Protein AF-A0A813HEG9-F1 (afdb_monomer)

Foldseek 3Di:
DDPPPPPPPPPPDFDLDFLKFKDFADLVLLVVLVVLQDLDPVRVVVVVWDWDDPQPVCVQKTKTKDKAWLQPVAQPHWDWAADQVPRHIDTHHHDRLLLSLQLVLQCVLQVVLLVVLLVVLVVDPLSPQVSVLSVSVQFLTIKMKMKIATAWCDPVRWDKAFGFQQLQKKKKAWSAAKKKKKWFSPCPVNDQPNPSDDDDDTDIDIDMHHHRMMIIGGRNQTIMTMTDHHHHSNRITIMMMGTGGDHSCARPVPDPDDRRYDDSHCSDPNNSSSSVSSVCLNVVVSNGDRDDPVSSVVSSVVVVD

Structure (mmCIF, N/CA/C/O backbone):
data_AF-A0A813HEG9-F1
#
_entry.id   AF-A0A813HEG9-F1
#
loop_
_atom_site.group_PDB
_atom_site.id
_atom_site.type_symbol
_atom_site.label_atom_id
_atom_site.label_alt_id
_atom_site.label_comp_id
_atom_site.label_asym_id
_atom_site.label_entity_id
_atom_site.label_seq_id
_atom_site.pdbx_PDB_ins_code
_atom_site.Cartn_x
_atom_site.Cartn_y
_atom_site.Cartn_z
_atom_site.occupancy
_atom_site.B_iso_or_equiv
_atom_site.auth_seq_id
_atom_site.auth_comp_id
_atom_site.auth_asym_id
_atom_site.auth_atom_id
_atom_site.pdbx_PDB_model_num
ATOM 1 N N . MET A 1 1 ? -14.647 11.374 43.475 1.00 39.94 1 MET A N 1
ATOM 2 C CA . MET A 1 1 ? -13.379 10.638 43.661 1.00 39.94 1 MET A CA 1
ATOM 3 C C . MET A 1 1 ? -12.882 10.228 42.285 1.00 39.94 1 MET A C 1
ATOM 5 O O . MET A 1 1 ? -13.411 9.280 41.727 1.00 39.94 1 MET A O 1
ATOM 9 N N . GLY A 1 2 ? -11.970 11.001 41.690 1.00 41.06 2 GLY A N 1
ATOM 10 C CA . GLY A 1 2 ? -11.373 10.651 40.402 1.00 41.06 2 GLY A CA 1
ATOM 11 C C . GLY A 1 2 ? -10.314 9.579 40.617 1.00 41.06 2 GLY A C 1
ATOM 12 O O . GLY A 1 2 ? -9.291 9.856 41.238 1.00 41.06 2 GLY A O 1
ATOM 13 N N . GLN A 1 3 ? -10.570 8.356 40.152 1.00 37.75 3 GLN A N 1
ATOM 14 C CA . GLN A 1 3 ? -9.514 7.363 39.987 1.00 37.75 3 GLN A CA 1
ATOM 15 C C . GLN A 1 3 ? -8.558 7.910 38.925 1.00 37.75 3 GLN A C 1
ATOM 17 O O . GLN A 1 3 ? -8.853 7.876 37.733 1.00 37.75 3 GLN A O 1
ATOM 22 N N . LEU A 1 4 ? -7.429 8.460 39.372 1.00 39.22 4 LEU A N 1
ATOM 23 C CA . LEU A 1 4 ? -6.251 8.623 38.534 1.00 39.22 4 LEU A CA 1
ATOM 24 C C . LEU A 1 4 ? -5.884 7.218 38.061 1.00 39.22 4 LEU A C 1
ATOM 26 O O . LEU A 1 4 ? -5.313 6.435 38.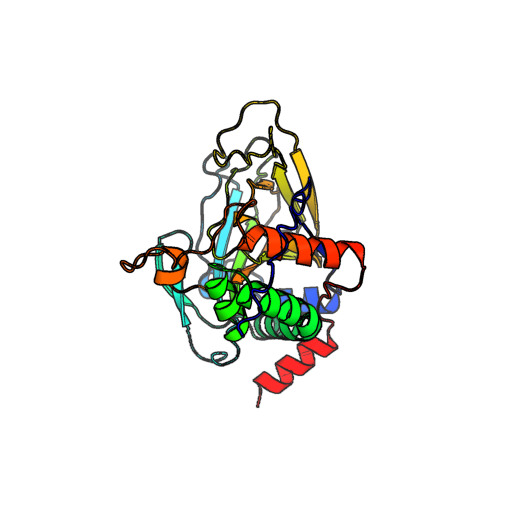818 1.00 39.22 4 LEU A O 1
ATOM 30 N N . LEU A 1 5 ? -6.293 6.877 36.838 1.00 38.22 5 LEU A N 1
ATOM 31 C CA . LEU A 1 5 ? -5.756 5.734 36.121 1.00 38.22 5 LEU A CA 1
ATOM 32 C C . LEU A 1 5 ? -4.252 5.963 36.068 1.00 38.22 5 LEU A C 1
ATOM 34 O O . LEU A 1 5 ? -3.766 6.817 35.329 1.00 38.22 5 LEU A O 1
ATOM 38 N N . THR A 1 6 ? -3.522 5.247 36.917 1.00 44.12 6 THR A N 1
ATOM 39 C CA . THR A 1 6 ? -2.076 5.148 36.834 1.00 44.12 6 THR A CA 1
ATOM 40 C C . THR A 1 6 ? -1.799 4.526 35.475 1.00 44.12 6 THR A C 1
ATOM 42 O O . THR A 1 6 ? -1.848 3.306 35.329 1.00 44.12 6 THR A O 1
ATOM 45 N N . ILE A 1 7 ? -1.591 5.363 34.453 1.00 50.84 7 ILE A N 1
ATOM 46 C CA . ILE A 1 7 ? -1.057 4.938 33.165 1.00 50.84 7 ILE A CA 1
ATOM 47 C C . ILE A 1 7 ? 0.320 4.404 33.519 1.00 50.84 7 ILE A C 1
ATOM 49 O O . ILE A 1 7 ? 1.276 5.161 33.700 1.00 50.84 7 ILE A O 1
ATOM 53 N N . ALA A 1 8 ? 0.388 3.098 33.768 1.00 49.12 8 ALA A N 1
ATOM 54 C CA . ALA A 1 8 ? 1.638 2.421 33.994 1.00 49.12 8 ALA A CA 1
ATOM 55 C C . ALA A 1 8 ? 2.504 2.791 32.794 1.00 49.12 8 ALA A C 1
ATOM 57 O O . ALA A 1 8 ? 2.133 2.492 31.658 1.00 49.12 8 ALA A O 1
ATOM 58 N N . LYS A 1 9 ? 3.620 3.486 33.045 1.00 53.62 9 LYS A N 1
ATOM 59 C CA . LYS A 1 9 ? 4.695 3.661 32.072 1.00 53.62 9 LYS A CA 1
ATOM 60 C C . LYS A 1 9 ? 5.228 2.266 31.760 1.00 53.62 9 LYS A C 1
ATOM 62 O O . LYS A 1 9 ? 6.255 1.855 32.287 1.00 53.62 9 LYS A O 1
ATOM 67 N N . ARG A 1 10 ? 4.491 1.493 30.963 1.00 57.06 10 ARG A N 1
ATOM 68 C CA . ARG A 1 10 ? 5.015 0.310 30.307 1.00 57.06 10 ARG A CA 1
ATOM 69 C C . ARG A 1 10 ? 6.012 0.869 29.316 1.00 57.06 10 ARG A C 1
ATOM 71 O O . ARG A 1 10 ? 5.642 1.327 28.243 1.00 57.06 10 ARG A O 1
ATOM 78 N N . THR A 1 11 ? 7.271 0.911 29.731 1.00 54.56 11 THR A N 1
ATOM 79 C CA . THR A 1 11 ? 8.405 1.019 28.824 1.00 54.56 11 THR A CA 1
ATOM 80 C C . THR A 1 11 ? 8.372 -0.237 27.968 1.00 54.56 11 THR A C 1
ATOM 82 O O . THR A 1 11 ? 8.992 -1.244 28.302 1.00 54.56 11 THR A O 1
ATOM 85 N N . THR A 1 12 ? 7.541 -0.233 26.930 1.00 59.53 12 THR A N 1
ATOM 86 C CA . THR A 1 12 ? 7.581 -1.263 25.907 1.00 59.53 12 THR A CA 1
ATOM 87 C C . THR A 1 12 ? 8.899 -1.062 25.192 1.00 59.53 12 THR A C 1
ATOM 89 O O . THR A 1 12 ? 9.100 -0.041 24.536 1.00 59.53 12 THR A O 1
ATOM 92 N N . THR A 1 13 ? 9.824 -1.992 25.402 1.00 68.38 13 THR A N 1
ATOM 93 C CA . THR A 1 13 ? 10.998 -2.133 24.547 1.00 68.38 13 THR A CA 1
ATOM 94 C C . THR A 1 13 ? 10.495 -2.162 23.111 1.00 68.38 13 THR A C 1
ATOM 96 O O . THR A 1 13 ? 9.629 -2.980 22.789 1.00 68.38 13 THR A O 1
ATOM 99 N N . LEU A 1 14 ? 10.955 -1.219 22.288 1.00 65.62 14 LEU A N 1
ATOM 100 C CA . LEU A 1 14 ? 10.638 -1.246 20.866 1.00 65.62 14 LEU A CA 1
ATOM 101 C C . LEU A 1 14 ? 11.159 -2.560 20.271 1.00 65.62 14 LEU A C 1
ATOM 103 O O . LEU A 1 14 ? 12.180 -3.060 20.754 1.00 65.62 14 LEU A O 1
ATOM 107 N N . PRO A 1 15 ? 10.470 -3.132 19.272 1.00 68.50 15 PRO A N 1
ATOM 108 C CA . PRO A 1 15 ? 11.010 -4.266 18.538 1.00 68.50 15 PRO A CA 1
ATOM 109 C C . PRO A 1 15 ? 12.378 -3.903 17.944 1.00 68.50 15 PRO A C 1
ATOM 111 O O . PRO A 1 15 ? 12.616 -2.760 17.553 1.00 68.50 15 PRO A O 1
ATOM 114 N N . GLU A 1 16 ? 13.281 -4.882 17.922 1.00 71.56 16 GLU A N 1
ATOM 115 C CA . GLU A 1 16 ? 14.650 -4.725 17.408 1.00 71.56 16 GLU A CA 1
ATOM 116 C C . GLU A 1 16 ? 14.700 -4.710 15.870 1.00 71.56 16 GLU A C 1
ATOM 118 O O . GLU A 1 16 ? 15.699 -4.288 15.296 1.00 71.56 16 GLU A O 1
ATOM 123 N N . SER A 1 17 ? 13.616 -5.120 15.203 1.00 76.31 17 SER A N 1
ATOM 124 C CA . SER A 1 17 ? 13.478 -5.154 13.746 1.00 76.31 17 SER A CA 1
ATOM 125 C C . SER A 1 17 ? 12.277 -4.344 13.254 1.00 76.31 17 SER A C 1
ATOM 127 O O . SER A 1 17 ? 11.341 -4.051 14.010 1.00 76.31 17 SER A O 1
ATOM 129 N N . ALA A 1 18 ? 12.293 -3.990 11.966 1.00 79.31 18 ALA A N 1
ATOM 130 C CA . ALA A 1 18 ? 11.139 -3.423 11.285 1.00 79.31 18 ALA A CA 1
ATOM 131 C C . ALA A 1 18 ? 9.924 -4.359 11.446 1.00 79.31 18 ALA A C 1
ATOM 133 O O . ALA A 1 18 ? 10.033 -5.559 11.176 1.00 79.31 18 ALA A O 1
ATOM 134 N N . PRO A 1 19 ? 8.754 -3.853 11.879 1.00 86.38 19 PRO A N 1
ATOM 135 C CA . PRO A 1 19 ? 7.575 -4.689 12.044 1.00 86.38 19 PRO A CA 1
ATOM 136 C C . PRO A 1 19 ? 6.986 -4.980 10.661 1.00 86.38 19 PRO A C 1
ATOM 138 O O . PRO A 1 19 ? 6.192 -4.205 10.124 1.00 86.38 19 PRO A O 1
ATOM 141 N N . ILE A 1 20 ? 7.426 -6.082 10.062 1.00 91.69 20 ILE A N 1
ATOM 142 C CA . ILE A 1 20 ? 6.957 -6.566 8.766 1.00 91.69 20 ILE A CA 1
ATOM 143 C C . ILE A 1 20 ? 6.220 -7.877 9.004 1.00 91.69 20 ILE A C 1
ATOM 145 O O . ILE A 1 20 ? 6.802 -8.860 9.459 1.00 91.69 20 ILE A O 1
ATOM 149 N N . ILE A 1 21 ? 4.925 -7.889 8.698 1.00 94.56 21 ILE A N 1
ATOM 150 C CA . ILE A 1 21 ? 4.106 -9.101 8.747 1.00 94.56 21 ILE A CA 1
ATOM 151 C C . ILE A 1 21 ? 3.890 -9.572 7.319 1.00 94.56 21 ILE A C 1
ATOM 153 O O . ILE A 1 21 ? 3.160 -8.925 6.571 1.00 94.56 21 ILE A O 1
ATOM 157 N N . GLY A 1 22 ? 4.529 -10.679 6.948 1.00 94.94 22 GLY A N 1
ATOM 158 C CA . GLY A 1 22 ? 4.346 -11.309 5.643 1.00 94.94 22 GLY A CA 1
ATOM 159 C C . GLY A 1 22 ? 3.068 -12.147 5.559 1.00 94.94 22 GLY A C 1
ATOM 160 O O . GLY A 1 22 ? 2.568 -12.656 6.563 1.00 94.94 22 GLY A O 1
ATOM 161 N N . GLY A 1 23 ? 2.567 -12.324 4.342 1.00 95.94 23 GLY A N 1
ATOM 162 C CA . GLY A 1 23 ? 1.485 -13.239 4.000 1.00 95.94 23 GLY A CA 1
ATOM 163 C C . GLY A 1 23 ? 1.499 -13.571 2.508 1.00 95.94 23 GLY A C 1
ATOM 164 O O . GLY A 1 23 ? 2.256 -12.987 1.735 1.00 95.94 23 GLY A O 1
ATOM 165 N N . THR A 1 24 ? 0.649 -14.504 2.089 1.00 97.50 24 THR A N 1
ATOM 166 C CA . THR A 1 24 ? 0.532 -14.907 0.682 1.00 97.50 24 THR A CA 1
ATOM 167 C C . THR A 1 24 ? -0.931 -14.883 0.265 1.00 97.50 24 THR A C 1
ATOM 169 O O . THR A 1 24 ? -1.778 -15.505 0.905 1.00 97.50 24 THR A O 1
ATOM 172 N N . LEU A 1 25 ? -1.235 -14.139 -0.797 1.00 98.38 25 LEU A N 1
ATOM 173 C CA . LEU A 1 25 ? -2.530 -14.163 -1.463 1.00 98.38 25 LEU A CA 1
ATOM 174 C C . LEU A 1 25 ? -2.775 -15.562 -2.034 1.00 98.38 25 LEU A C 1
ATOM 176 O O . LEU A 1 25 ? -1.856 -16.194 -2.555 1.00 98.38 25 LEU A O 1
ATOM 180 N N . SER A 1 26 ? -4.026 -16.024 -2.010 1.00 98.19 26 SER A N 1
ATOM 181 C CA . SER A 1 26 ? -4.385 -17.171 -2.849 1.00 98.19 26 SER A CA 1
ATOM 182 C C . SER A 1 26 ? -4.145 -16.828 -4.323 1.00 98.19 26 SER A C 1
ATOM 184 O O . SER A 1 26 ? -4.278 -15.669 -4.733 1.00 98.19 26 SER A O 1
ATOM 186 N N . GLU A 1 27 ? -3.788 -17.829 -5.128 1.00 98.25 27 GLU A N 1
ATOM 187 C CA . GLU A 1 27 ? -3.536 -17.617 -6.555 1.00 98.25 27 GLU A CA 1
ATOM 188 C C . GLU A 1 27 ? -4.760 -17.029 -7.266 1.00 98.25 27 GLU A C 1
ATOM 190 O O . GLU A 1 27 ? -4.612 -16.106 -8.061 1.00 98.25 27 GLU A O 1
ATOM 195 N N . GLU A 1 28 ? -5.961 -17.487 -6.912 1.00 98.56 28 GLU A N 1
ATOM 196 C CA . GLU A 1 28 ? -7.224 -16.980 -7.452 1.00 98.56 28 GLU A CA 1
ATOM 197 C C . GLU A 1 28 ? -7.421 -15.487 -7.151 1.00 98.56 28 GLU A C 1
ATOM 199 O O . GLU A 1 28 ? -7.708 -14.716 -8.065 1.00 98.56 28 GLU A O 1
ATOM 204 N N . VAL A 1 29 ? -7.190 -15.050 -5.902 1.00 98.69 29 VAL A N 1
ATOM 205 C CA . VAL A 1 29 ? -7.281 -13.623 -5.538 1.00 98.69 29 VAL A CA 1
ATOM 206 C C . VAL A 1 29 ? -6.238 -12.817 -6.303 1.00 98.69 29 VAL A C 1
ATOM 208 O O . VAL A 1 29 ? -6.557 -11.770 -6.858 1.00 98.69 29 VAL A O 1
ATOM 211 N N . ARG A 1 30 ? -4.992 -13.299 -6.375 1.00 98.62 30 ARG A N 1
ATOM 212 C CA . ARG A 1 30 ? -3.919 -12.614 -7.109 1.00 98.62 30 ARG A CA 1
ATOM 213 C C . ARG A 1 30 ? -4.277 -12.427 -8.584 1.00 98.62 30 ARG A C 1
ATOM 215 O O . ARG A 1 30 ? -4.098 -11.329 -9.107 1.00 98.62 30 ARG A O 1
ATOM 222 N N . LEU A 1 31 ? -4.765 -13.478 -9.242 1.00 98.62 31 LEU A N 1
ATOM 223 C CA . LEU A 1 31 ? -5.151 -13.435 -10.652 1.00 98.62 31 LEU A CA 1
ATOM 224 C C . LEU A 1 31 ? -6.350 -12.514 -10.873 1.00 98.62 31 LEU A C 1
ATOM 226 O O . LEU A 1 31 ? -6.273 -11.656 -11.744 1.00 98.62 31 LEU A O 1
ATOM 230 N N . LEU A 1 32 ? -7.385 -12.592 -10.030 1.00 98.56 32 LEU A N 1
ATOM 231 C CA . LEU A 1 32 ? -8.533 -11.683 -10.087 1.00 98.56 32 LEU A CA 1
ATOM 232 C C . LEU A 1 32 ? -8.097 -10.209 -9.996 1.00 98.56 32 LEU A C 1
ATOM 234 O O . LEU A 1 32 ? -8.583 -9.361 -10.745 1.00 98.56 32 LEU A O 1
ATOM 238 N N . LEU A 1 33 ? -7.179 -9.893 -9.077 1.00 98.69 33 LEU A N 1
ATOM 239 C CA . LEU A 1 33 ? -6.648 -8.539 -8.920 1.00 98.69 33 LEU A CA 1
ATOM 240 C C . LEU A 1 33 ? -5.826 -8.094 -10.133 1.00 98.69 33 LEU A C 1
ATOM 242 O O . LEU A 1 33 ? -5.942 -6.944 -10.545 1.00 98.69 33 LEU A O 1
ATOM 246 N N . LEU A 1 34 ? -5.007 -8.984 -10.698 1.00 98.50 34 LEU A N 1
ATOM 247 C CA . LEU A 1 34 ? -4.171 -8.687 -11.861 1.00 98.50 34 LEU A CA 1
ATOM 248 C C . LEU A 1 34 ? -5.004 -8.511 -13.142 1.00 98.50 34 LEU A C 1
ATOM 250 O O . LEU A 1 34 ? -4.747 -7.585 -13.905 1.00 98.50 34 LEU A O 1
ATOM 254 N N . GLU A 1 35 ? -6.019 -9.350 -13.355 1.00 98.38 35 GLU A N 1
ATOM 255 C CA . GLU A 1 35 ? -6.944 -9.286 -14.499 1.00 98.38 35 GLU A CA 1
ATOM 256 C C . GLU A 1 35 ? -7.814 -8.023 -14.494 1.00 98.38 35 GLU A C 1
ATOM 258 O O . GLU A 1 35 ? -8.257 -7.564 -15.546 1.00 98.38 35 GLU A O 1
ATOM 263 N N . ALA A 1 36 ? -8.040 -7.425 -13.320 1.00 98.25 36 ALA A N 1
ATOM 264 C CA . ALA A 1 36 ? -8.747 -6.153 -13.192 1.00 98.25 36 ALA A CA 1
ATOM 265 C C . ALA A 1 36 ? -7.937 -4.945 -13.701 1.00 98.25 36 ALA A C 1
ATOM 267 O O . ALA A 1 36 ? -8.469 -3.832 -13.765 1.00 98.25 36 ALA A O 1
ATOM 268 N N . LEU A 1 37 ? -6.652 -5.136 -14.013 1.00 98.31 37 LEU A N 1
ATOM 269 C CA . LEU A 1 37 ? -5.741 -4.096 -14.475 1.00 98.31 37 LEU A CA 1
ATOM 270 C C . LEU A 1 37 ? -5.531 -4.178 -15.995 1.00 98.31 37 LEU A C 1
ATOM 272 O O . LEU A 1 37 ? -5.676 -5.246 -16.590 1.00 98.31 37 LEU A O 1
ATOM 276 N N . PRO A 1 38 ? -5.142 -3.069 -16.649 1.00 98.00 38 PRO A N 1
ATOM 277 C CA . PRO A 1 38 ? -4.759 -3.108 -18.054 1.00 98.00 38 PRO A CA 1
ATOM 278 C C . PRO A 1 38 ? -3.619 -4.101 -18.335 1.00 98.00 38 PRO A C 1
ATOM 280 O O . PRO A 1 38 ? -2.652 -4.206 -17.580 1.00 98.00 38 PRO A O 1
ATOM 283 N N . SER A 1 39 ? -3.703 -4.816 -19.457 1.00 97.12 39 SER A N 1
ATOM 284 C CA . SER A 1 39 ? -2.692 -5.806 -19.853 1.00 97.12 39 SER A CA 1
ATOM 285 C C . SER A 1 39 ? -1.481 -5.197 -20.567 1.00 97.12 39 SER A C 1
ATOM 287 O O . SER A 1 39 ? -0.418 -5.819 -20.598 1.00 97.12 39 SER A O 1
ATOM 289 N N . ASP A 1 40 ? -1.627 -3.998 -21.135 1.00 97.88 40 ASP A N 1
ATOM 290 C CA . ASP A 1 40 ? -0.616 -3.321 -21.949 1.00 97.88 40 ASP A CA 1
ATOM 291 C C . ASP A 1 40 ? -0.344 -1.875 -21.501 1.00 97.88 40 ASP A C 1
ATOM 293 O O . ASP A 1 40 ? -1.073 -1.286 -20.696 1.00 97.88 40 ASP A O 1
ATOM 297 N N . GLU A 1 41 ? 0.760 -1.316 -22.001 1.00 97.44 41 GLU A N 1
ATOM 298 C CA . GLU A 1 41 ? 1.269 -0.008 -21.580 1.00 97.44 41 GLU A CA 1
ATOM 299 C C . GLU A 1 41 ? 0.293 1.123 -21.931 1.00 97.44 41 GLU A C 1
ATOM 301 O O . GLU A 1 41 ? 0.061 2.035 -21.133 1.00 97.44 41 GLU A O 1
ATOM 306 N N . ALA A 1 42 ? -0.331 1.045 -23.109 1.00 97.94 42 ALA A N 1
ATOM 307 C CA . ALA A 1 42 ? -1.307 2.030 -23.556 1.00 97.94 42 ALA A CA 1
ATOM 308 C C . ALA A 1 42 ? -2.539 2.045 -22.641 1.00 97.94 42 ALA A C 1
ATOM 310 O O . ALA A 1 42 ? -3.019 3.114 -22.264 1.00 97.94 42 ALA A O 1
ATOM 311 N N . GLY A 1 43 ? -3.012 0.872 -22.229 1.00 98.00 43 GLY A N 1
ATOM 312 C CA . GLY A 1 43 ? -4.110 0.702 -21.295 1.00 98.00 43 GLY A CA 1
ATOM 313 C C . GLY A 1 43 ? -3.797 1.283 -19.918 1.00 98.00 43 GLY A C 1
ATOM 314 O O . GLY A 1 43 ? -4.650 1.962 -19.3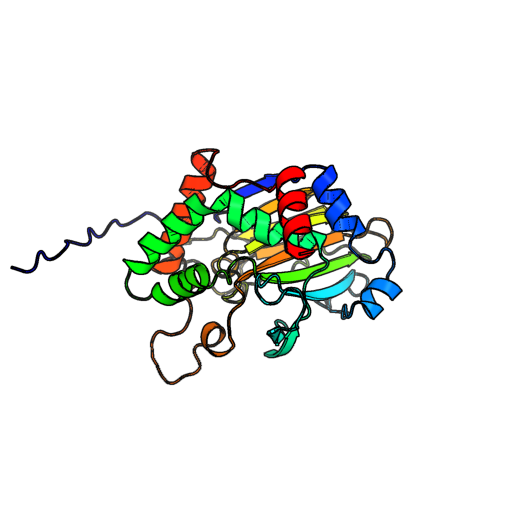53 1.00 98.00 43 GLY A O 1
ATOM 315 N N . PHE A 1 44 ? -2.573 1.117 -19.401 1.00 98.06 44 PHE A N 1
ATOM 316 C CA . PHE A 1 44 ? -2.159 1.778 -18.156 1.00 98.06 44 PHE A CA 1
ATOM 317 C C . PHE A 1 44 ? -2.170 3.305 -18.282 1.00 98.06 44 PHE A C 1
ATOM 319 O O . PHE A 1 44 ? -2.692 3.987 -17.401 1.00 98.06 44 PHE A O 1
ATOM 326 N N . ARG A 1 45 ? -1.674 3.864 -19.392 1.00 97.75 45 ARG A N 1
ATOM 327 C CA . ARG A 1 45 ? -1.728 5.318 -19.641 1.00 97.75 45 ARG A CA 1
ATOM 328 C C . ARG A 1 45 ? -3.159 5.836 -19.752 1.00 97.75 45 ARG A C 1
ATOM 330 O O . ARG A 1 45 ? -3.484 6.867 -19.172 1.00 97.75 45 ARG A O 1
ATOM 337 N N . LEU A 1 46 ? -4.032 5.116 -20.458 1.00 97.25 46 LEU A N 1
ATOM 338 C CA . LEU A 1 46 ? -5.464 5.436 -20.543 1.00 97.25 46 LEU A CA 1
ATOM 339 C C . LEU A 1 46 ? -6.150 5.328 -19.179 1.00 97.25 46 LEU A C 1
ATOM 341 O O . LEU A 1 46 ? -7.062 6.091 -18.869 1.00 97.25 46 LEU A O 1
ATOM 345 N N . ALA A 1 47 ? -5.663 4.423 -18.335 1.00 95.19 47 ALA A N 1
ATOM 346 C CA . ALA A 1 47 ? -6.026 4.333 -16.938 1.00 95.19 47 ALA A CA 1
ATOM 347 C C . ALA A 1 47 ? -5.324 5.409 -16.077 1.00 95.19 47 ALA A C 1
ATOM 349 O O . ALA A 1 47 ? -5.340 5.302 -14.861 1.00 95.19 47 ALA A O 1
ATOM 350 N N . GLY A 1 48 ? -4.725 6.456 -16.637 1.00 96.19 48 GLY A N 1
ATOM 351 C CA . GLY A 1 48 ? -4.153 7.551 -15.851 1.00 96.19 48 GLY A CA 1
ATOM 352 C C . GLY A 1 48 ? -2.885 7.187 -15.077 1.00 96.19 48 GLY A C 1
ATOM 353 O O . GLY A 1 48 ? -2.546 7.895 -14.133 1.00 96.19 48 GLY A O 1
ATOM 354 N N . CYS A 1 49 ? -2.186 6.107 -15.442 1.00 97.94 49 CYS A N 1
ATOM 355 C CA . CYS A 1 49 ? -0.826 5.903 -14.959 1.00 97.94 49 CYS A CA 1
ATOM 356 C C . CYS A 1 49 ? 0.113 6.951 -15.566 1.00 97.94 49 CYS A C 1
ATOM 358 O O . CYS A 1 49 ? 0.140 7.154 -16.783 1.00 97.94 49 CYS A O 1
ATOM 360 N N . GLU A 1 50 ? 0.926 7.562 -14.714 1.00 97.81 50 GLU A N 1
ATOM 361 C CA . GLU A 1 50 ? 1.948 8.534 -15.080 1.00 97.81 50 GLU A CA 1
ATOM 362 C C . GLU A 1 50 ? 3.329 7.875 -15.080 1.00 97.81 50 GLU A C 1
ATOM 364 O O . GLU A 1 50 ? 3.640 7.078 -14.195 1.00 97.81 50 GLU A O 1
ATOM 369 N N . GLU A 1 51 ? 4.181 8.222 -16.043 1.00 97.81 51 GLU A N 1
ATOM 370 C CA . GLU A 1 51 ? 5.595 7.840 -15.990 1.00 97.81 51 GLU A CA 1
ATOM 371 C C . GLU A 1 51 ? 6.321 8.599 -14.885 1.00 97.81 51 GLU A C 1
ATOM 373 O O . GLU A 1 51 ? 6.153 9.808 -14.715 1.00 97.81 51 GLU A O 1
ATOM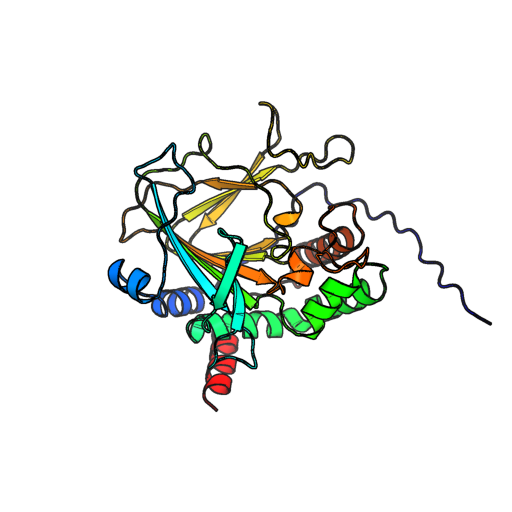 378 N N . CYS A 1 52 ? 7.170 7.880 -14.163 1.00 97.31 52 CYS A N 1
ATOM 379 C CA . CYS A 1 52 ? 7.938 8.397 -13.047 1.00 97.31 52 CYS A CA 1
ATOM 380 C C . CYS A 1 52 ? 9.409 7.981 -13.188 1.00 97.31 52 CYS A C 1
ATOM 382 O O . CYS A 1 52 ? 9.728 6.946 -13.770 1.00 97.31 52 CYS A O 1
ATOM 384 N N . VAL A 1 53 ? 10.318 8.791 -12.640 1.00 95.94 53 VAL A N 1
ATOM 385 C CA . VAL A 1 53 ? 11.763 8.518 -12.651 1.00 95.94 53 VAL A CA 1
ATOM 386 C C . VAL A 1 53 ? 12.278 8.547 -11.218 1.00 95.94 53 VAL A C 1
ATOM 388 O O . VAL A 1 53 ? 12.568 9.615 -10.683 1.00 95.94 53 VAL A O 1
ATOM 391 N N . ASP A 1 54 ? 12.399 7.365 -10.613 1.00 94.00 54 ASP A N 1
ATOM 392 C CA . ASP A 1 54 ? 12.901 7.212 -9.237 1.00 94.00 54 ASP A CA 1
ATOM 393 C C . ASP A 1 54 ? 14.415 6.976 -9.199 1.00 94.00 54 ASP A C 1
ATOM 395 O O . ASP A 1 54 ? 15.090 7.360 -8.244 1.00 94.00 54 ASP A O 1
ATOM 399 N N . HIS A 1 55 ? 14.967 6.413 -10.277 1.00 95.94 55 HIS A N 1
ATOM 400 C CA . HIS A 1 55 ? 16.376 6.043 -10.391 1.00 95.94 55 HIS A CA 1
ATOM 401 C C . HIS A 1 55 ? 17.010 6.726 -11.610 1.00 95.94 55 HIS A C 1
ATOM 403 O O . HIS A 1 55 ? 17.251 6.078 -12.626 1.00 95.94 55 HIS A O 1
ATOM 409 N N . PRO A 1 56 ? 17.319 8.037 -11.548 1.00 95.00 56 PRO A N 1
ATOM 410 C CA . PRO A 1 56 ? 17.884 8.766 -12.689 1.00 95.00 56 PRO A CA 1
ATOM 411 C C . PRO A 1 56 ? 19.253 8.230 -13.146 1.00 95.00 56 PRO A C 1
ATOM 413 O O . PRO A 1 56 ? 19.658 8.473 -14.279 1.00 95.00 56 PRO A O 1
ATOM 416 N N . ALA A 1 57 ? 19.963 7.498 -12.279 1.00 94.81 57 ALA A N 1
ATOM 417 C CA . ALA A 1 57 ? 21.215 6.819 -12.610 1.00 94.81 57 ALA A CA 1
ATOM 418 C C . ALA A 1 57 ? 21.018 5.519 -13.417 1.00 94.81 57 ALA A C 1
ATOM 420 O O . ALA A 1 57 ? 21.975 5.046 -14.025 1.00 94.81 57 ALA A O 1
ATOM 421 N N . CYS A 1 58 ? 19.797 4.973 -13.464 1.00 96.69 58 CYS A N 1
ATOM 422 C CA . CYS A 1 58 ? 19.431 3.797 -14.252 1.00 96.69 58 CYS A CA 1
ATOM 423 C C . CYS A 1 58 ? 18.366 4.178 -15.303 1.00 96.69 58 CYS A C 1
ATOM 425 O O . CYS A 1 58 ? 17.184 3.885 -15.136 1.00 96.69 58 CYS A O 1
ATOM 427 N N . PRO A 1 59 ? 18.747 4.871 -16.394 1.00 96.38 59 PRO A N 1
ATOM 428 C CA . PRO A 1 59 ? 17.793 5.416 -17.366 1.00 96.38 59 PRO A CA 1
ATOM 429 C C . PRO A 1 59 ? 17.025 4.352 -18.165 1.00 96.38 59 PRO A C 1
ATOM 431 O O . PRO A 1 59 ? 16.024 4.682 -18.799 1.00 96.38 59 PRO A O 1
ATOM 434 N N . GLY A 1 60 ? 17.493 3.100 -18.182 1.00 97.81 60 GLY A N 1
ATOM 435 C CA . GLY A 1 60 ? 16.765 1.991 -18.794 1.00 97.81 60 GLY A CA 1
ATOM 436 C C . GLY A 1 60 ? 15.689 1.390 -17.891 1.00 97.81 60 GLY A C 1
ATOM 437 O O . GLY A 1 60 ? 14.826 0.673 -18.399 1.00 97.81 60 GLY A O 1
ATOM 438 N N . HIS A 1 61 ? 15.691 1.697 -16.589 1.00 98.44 61 HIS A N 1
ATOM 439 C CA . HIS A 1 61 ? 14.596 1.346 -15.694 1.00 98.44 61 HIS A CA 1
ATOM 440 C C . HIS A 1 61 ? 13.392 2.247 -15.970 1.00 98.44 61 HIS A C 1
ATOM 442 O O . HIS A 1 61 ? 13.490 3.476 -15.986 1.00 98.44 61 HIS A O 1
ATOM 448 N N . LYS A 1 62 ? 12.236 1.628 -16.175 1.00 98.31 62 LYS A N 1
ATOM 449 C CA . LYS A 1 62 ? 10.974 2.293 -16.478 1.00 98.31 62 LYS A CA 1
ATOM 450 C C . LYS A 1 62 ? 9.981 2.036 -15.366 1.00 98.31 62 LYS A C 1
ATOM 452 O O . LYS A 1 62 ? 9.893 0.934 -14.827 1.00 98.31 62 LYS A O 1
ATOM 457 N N . TYR A 1 63 ? 9.218 3.072 -15.056 1.00 98.19 63 TYR A N 1
ATOM 458 C CA . TYR A 1 63 ? 8.293 3.060 -13.945 1.00 98.19 63 TYR A CA 1
ATOM 459 C C . TYR A 1 63 ? 7.052 3.893 -14.266 1.00 98.19 63 TYR A C 1
ATOM 461 O O . TYR A 1 63 ? 7.146 5.028 -14.741 1.00 98.19 63 TYR A O 1
ATOM 469 N N . MET A 1 64 ? 5.884 3.313 -14.000 1.00 98.56 64 MET A N 1
ATOM 470 C CA . MET A 1 64 ? 4.597 3.992 -14.046 1.00 98.56 64 MET A CA 1
ATOM 471 C C . MET A 1 64 ? 3.855 3.846 -12.725 1.00 98.56 64 MET A C 1
ATOM 473 O O . MET A 1 64 ? 3.870 2.777 -12.112 1.00 98.56 64 MET A O 1
ATOM 477 N N . GLU A 1 65 ? 3.139 4.895 -12.333 1.00 98.44 65 GLU A N 1
ATOM 478 C CA . GLU A 1 65 ? 2.321 4.905 -11.123 1.00 98.44 65 GLU A CA 1
ATOM 479 C C . GLU A 1 65 ? 0.925 5.457 -11.405 1.00 98.44 65 GLU A C 1
ATOM 481 O O . GLU A 1 65 ? 0.773 6.447 -12.118 1.00 98.44 65 GLU A O 1
ATOM 486 N N . SER A 1 66 ? -0.104 4.845 -10.824 1.00 98.25 66 SER A N 1
ATOM 487 C CA . SER A 1 66 ? -1.446 5.434 -10.746 1.00 98.25 66 SER A CA 1
ATOM 488 C C . SER A 1 66 ? -1.967 5.430 -9.321 1.00 98.25 66 SER A C 1
ATOM 490 O O . SER A 1 66 ? -1.505 4.680 -8.460 1.00 98.25 66 SER A O 1
ATOM 492 N N . TYR A 1 67 ? -2.961 6.280 -9.088 1.00 98.31 67 TYR A N 1
ATOM 493 C CA . TYR A 1 67 ? -3.500 6.563 -7.771 1.00 98.31 67 TYR A CA 1
ATOM 494 C C . TYR A 1 67 ? -5.006 6.327 -7.757 1.00 98.31 67 TYR A C 1
ATOM 496 O O . TYR A 1 67 ? -5.742 6.857 -8.590 1.00 98.31 67 TYR A O 1
ATOM 504 N N . PHE A 1 68 ? -5.462 5.551 -6.783 1.00 98.50 68 PHE A N 1
ATOM 505 C CA . PHE A 1 68 ? -6.869 5.221 -6.590 1.00 98.50 68 PHE A CA 1
ATOM 506 C C . PHE A 1 68 ? -7.272 5.411 -5.129 1.00 98.50 68 PHE A C 1
ATOM 508 O O . PHE A 1 68 ? -6.424 5.681 -4.268 1.00 98.50 68 PHE A O 1
ATOM 515 N N . HIS A 1 69 ? -8.561 5.236 -4.844 1.00 98.62 69 HIS A N 1
ATOM 516 C CA . HIS A 1 69 ? -9.043 5.068 -3.478 1.00 98.62 69 HIS A CA 1
ATOM 517 C C . HIS A 1 69 ? -9.964 3.853 -3.305 1.00 98.62 69 HIS A C 1
ATOM 519 O O . HIS A 1 69 ? -10.576 3.369 -4.257 1.00 98.62 69 HIS A O 1
ATOM 525 N N . ALA A 1 70 ? -10.069 3.386 -2.058 1.00 98.50 70 ALA A N 1
ATOM 526 C CA . ALA A 1 70 ? -11.019 2.358 -1.620 1.00 98.50 70 ALA A CA 1
ATOM 527 C C . ALA A 1 70 ? -11.892 2.841 -0.450 1.00 98.50 70 ALA A C 1
ATOM 529 O O . ALA A 1 70 ? -12.020 2.168 0.575 1.00 98.50 70 ALA A O 1
ATOM 530 N N . VAL A 1 71 ? -12.455 4.045 -0.595 1.00 98.31 71 VAL A N 1
ATOM 531 C CA . VAL A 1 71 ? -13.387 4.641 0.378 1.00 98.31 71 VAL A CA 1
ATOM 532 C C . VAL A 1 71 ? -14.774 4.051 0.154 1.00 98.31 71 VAL A C 1
ATOM 534 O O . VAL A 1 71 ? -15.411 4.360 -0.850 1.00 98.31 71 VAL A O 1
ATOM 537 N N . THR A 1 72 ? -15.238 3.223 1.091 1.00 94.81 72 THR A N 1
ATOM 538 C CA . THR A 1 72 ? -16.435 2.368 0.971 1.00 94.81 72 THR A CA 1
ATOM 539 C C . THR A 1 72 ? -17.680 3.125 0.504 1.00 94.81 72 THR A C 1
ATOM 541 O O . THR A 1 72 ? -18.345 2.703 -0.436 1.00 94.81 72 THR A O 1
ATOM 544 N N . ASN A 1 73 ? -17.945 4.303 1.073 1.00 95.50 73 ASN A N 1
ATOM 545 C CA . ASN A 1 73 ? -19.127 5.113 0.744 1.00 95.50 73 ASN A CA 1
ATOM 546 C C . ASN A 1 73 ? -18.978 5.961 -0.536 1.00 95.50 73 ASN A C 1
ATOM 548 O O . ASN A 1 73 ? -19.824 6.808 -0.816 1.00 95.50 73 ASN A O 1
ATOM 552 N N . SER A 1 74 ? -17.901 5.767 -1.297 1.00 96.38 74 SER A N 1
ATOM 553 C CA . SER A 1 74 ? -17.559 6.555 -2.486 1.00 96.38 74 SER A CA 1
ATOM 554 C C . SER A 1 74 ? -17.147 5.665 -3.661 1.00 96.38 74 SER A C 1
ATOM 556 O O . SER A 1 74 ? -16.393 6.089 -4.523 1.00 96.38 74 SER A O 1
ATOM 558 N N . PHE A 1 75 ? -17.636 4.424 -3.735 1.00 96.38 75 PHE A N 1
ATOM 559 C CA . PHE A 1 75 ? -17.261 3.479 -4.798 1.00 96.38 75 PHE A CA 1
ATOM 560 C C . PHE A 1 75 ? -17.533 3.982 -6.235 1.00 96.38 75 PHE A C 1
ATOM 562 O O . PHE A 1 75 ? -16.886 3.538 -7.180 1.00 96.38 75 PHE A O 1
ATOM 569 N N . HIS A 1 76 ? -18.453 4.935 -6.413 1.00 96.50 76 HIS A N 1
ATOM 570 C CA . HIS A 1 76 ? -18.826 5.490 -7.723 1.00 96.50 76 HIS A CA 1
ATOM 571 C C . HIS A 1 76 ? -18.385 6.938 -7.948 1.00 96.50 76 HIS A C 1
ATOM 573 O O . HIS A 1 76 ? -18.758 7.543 -8.952 1.00 96.50 76 HIS A O 1
ATOM 579 N N . THR A 1 77 ? -17.646 7.520 -7.009 1.00 97.75 77 THR A N 1
ATOM 580 C CA . THR A 1 77 ? -17.314 8.943 -7.033 1.00 97.75 77 THR A CA 1
ATOM 581 C C . THR A 1 77 ? -15.865 9.142 -6.666 1.00 97.75 77 THR A C 1
ATOM 583 O O . THR A 1 77 ? -15.385 8.523 -5.721 1.00 97.75 77 THR A O 1
ATOM 586 N N . ASP A 1 78 ? -15.213 10.065 -7.355 1.00 97.94 78 ASP A N 1
ATOM 587 C CA . ASP A 1 78 ? -13.871 10.476 -6.986 1.00 97.94 78 ASP A CA 1
ATOM 588 C C . ASP A 1 78 ? -13.824 11.073 -5.569 1.00 97.94 78 ASP A C 1
ATOM 590 O O . ASP A 1 78 ? -14.812 11.605 -5.051 1.00 97.94 78 ASP A O 1
ATOM 594 N N . VAL A 1 79 ? -12.645 10.999 -4.956 1.00 97.69 79 VAL A N 1
ATOM 595 C CA . VAL A 1 79 ? -12.338 11.570 -3.644 1.00 97.69 79 VAL A CA 1
ATOM 596 C C . VAL A 1 79 ? -11.147 12.514 -3.756 1.00 97.69 79 VAL A C 1
ATOM 598 O O . VAL A 1 79 ? -10.093 12.151 -4.288 1.00 97.69 79 VAL A O 1
ATOM 601 N N . ASP A 1 80 ? -11.305 13.717 -3.206 1.00 96.88 80 ASP A N 1
ATOM 602 C CA . ASP A 1 80 ? -10.234 14.706 -3.120 1.00 96.88 80 ASP A CA 1
ATOM 603 C C . ASP A 1 80 ? -9.087 14.211 -2.228 1.00 96.88 80 ASP A C 1
ATOM 605 O O . ASP A 1 80 ? -9.283 13.640 -1.152 1.00 96.88 80 ASP A O 1
ATOM 609 N N . SER A 1 81 ? -7.859 14.433 -2.684 1.00 95.88 81 SER A N 1
ATOM 610 C CA . SER A 1 81 ? -6.634 14.025 -2.004 1.00 95.88 81 SER A CA 1
ATOM 611 C C . SER A 1 81 ? -5.452 14.887 -2.464 1.00 95.88 81 SER A C 1
ATOM 613 O O . SER A 1 81 ? -5.614 15.873 -3.181 1.00 95.88 81 SER A O 1
ATOM 615 N N . ILE A 1 82 ? -4.244 14.497 -2.064 1.00 94.81 82 ILE A N 1
ATOM 616 C CA . ILE A 1 82 ? -2.985 15.111 -2.471 1.00 94.81 82 ILE A CA 1
ATOM 617 C C . ILE A 1 82 ? -2.193 14.122 -3.327 1.00 94.81 82 ILE A C 1
ATOM 619 O O . ILE A 1 82 ? -2.118 12.921 -3.039 1.00 94.81 82 ILE A O 1
ATOM 623 N N . HIS A 1 83 ? -1.591 14.634 -4.398 1.00 95.25 83 HIS A N 1
ATOM 624 C CA . HIS A 1 83 ? -0.685 13.879 -5.247 1.00 95.25 83 HIS A CA 1
ATOM 625 C C . HIS A 1 83 ? 0.600 13.563 -4.465 1.00 95.25 83 HIS A C 1
ATOM 627 O O . HIS A 1 83 ? 1.345 14.491 -4.139 1.00 95.25 83 HIS A O 1
ATOM 633 N N . PRO A 1 84 ? 0.947 12.286 -4.223 1.00 91.12 84 PRO A N 1
ATOM 634 C CA . PRO A 1 84 ? 2.004 11.936 -3.268 1.00 91.12 84 PRO A CA 1
ATOM 635 C C . PRO A 1 84 ? 3.396 12.426 -3.694 1.00 91.12 84 PRO A C 1
ATOM 637 O O . PRO A 1 84 ? 4.209 12.776 -2.850 1.00 91.12 84 PRO A O 1
ATOM 640 N N . ARG A 1 85 ? 3.659 12.508 -5.005 1.00 90.62 85 ARG A N 1
ATOM 641 C CA . ARG A 1 85 ? 4.939 13.007 -5.548 1.00 90.62 85 ARG A CA 1
ATOM 642 C C . ARG A 1 85 ? 5.039 14.521 -5.709 1.00 90.62 85 ARG A C 1
ATOM 644 O O . ARG A 1 85 ? 6.132 15.070 -5.648 1.00 90.62 85 ARG A O 1
ATOM 651 N N . LYS A 1 86 ? 3.920 15.189 -5.995 1.00 92.75 86 LYS A N 1
ATOM 652 C CA . LYS A 1 86 ? 3.906 16.592 -6.439 1.00 92.75 86 LYS A CA 1
ATOM 653 C C . LYS A 1 86 ? 3.316 17.540 -5.396 1.00 92.75 86 LYS A C 1
ATOM 655 O O . LYS A 1 86 ? 3.432 18.748 -5.555 1.00 92.75 86 LYS A O 1
ATOM 660 N N . GLY A 1 87 ? 2.662 17.009 -4.360 1.00 91.38 87 GLY A N 1
ATOM 661 C CA . GLY A 1 87 ? 2.071 17.785 -3.269 1.00 91.38 87 GLY A CA 1
ATOM 662 C C . GLY A 1 87 ? 0.878 18.660 -3.665 1.00 91.38 87 GLY A C 1
ATOM 663 O O . GLY A 1 87 ? 0.386 19.406 -2.831 1.00 91.38 87 GLY A O 1
ATOM 664 N N . HIS A 1 88 ? 0.403 18.597 -4.912 1.00 94.12 88 HIS A N 1
ATOM 665 C CA . HIS A 1 88 ? -0.760 19.363 -5.363 1.00 94.12 88 HIS A CA 1
ATOM 666 C C . HIS A 1 88 ? -2.065 18.573 -5.174 1.00 94.12 88 HIS A C 1
ATOM 668 O O . HIS A 1 88 ? -2.018 17.341 -5.081 1.00 94.12 88 HIS A O 1
ATOM 674 N N . PRO A 1 89 ? -3.234 19.240 -5.189 1.00 95.81 89 PRO A N 1
ATOM 675 C CA . PRO A 1 89 ? -4.529 18.564 -5.159 1.00 95.81 89 PRO A CA 1
ATOM 676 C C . PRO A 1 89 ? -4.672 17.509 -6.265 1.00 95.81 89 PRO A C 1
ATOM 678 O O . PRO A 1 89 ? -4.210 17.709 -7.392 1.00 95.81 89 PRO A O 1
ATOM 681 N N . LEU A 1 90 ? -5.304 16.384 -5.941 1.00 96.44 90 LEU A N 1
ATOM 682 C CA . LEU A 1 90 ? -5.552 15.253 -6.833 1.00 96.44 90 LEU A CA 1
ATOM 683 C C . LEU A 1 90 ? -6.960 14.704 -6.586 1.00 96.44 90 LEU A C 1
ATOM 685 O O . LEU A 1 90 ? -7.279 14.328 -5.462 1.00 96.44 90 LEU A O 1
ATOM 689 N N . SER A 1 91 ? -7.760 14.586 -7.647 1.00 97.25 91 SER A N 1
ATOM 690 C CA . SER A 1 91 ? -9.014 13.822 -7.629 1.00 97.25 91 SER A CA 1
ATOM 691 C C . SER A 1 91 ? -8.680 12.349 -7.834 1.00 97.25 91 SER A C 1
ATOM 693 O O . SER A 1 91 ? -8.231 11.958 -8.914 1.00 97.25 91 SER A O 1
ATOM 695 N N . ARG A 1 92 ? -8.815 11.530 -6.790 1.00 97.56 92 ARG A N 1
ATOM 696 C CA . ARG A 1 92 ? -8.583 10.087 -6.891 1.00 97.56 92 ARG A CA 1
ATOM 697 C C . ARG A 1 92 ? -9.870 9.424 -7.318 1.00 97.56 92 ARG A C 1
ATOM 699 O O . ARG A 1 92 ? -10.875 9.556 -6.637 1.00 97.56 92 ARG A O 1
ATOM 706 N N . ARG A 1 93 ? -9.805 8.644 -8.385 1.00 97.94 93 ARG A N 1
ATOM 707 C CA . ARG A 1 93 ? -10.908 7.782 -8.812 1.00 97.94 93 ARG A CA 1
ATOM 708 C C . ARG A 1 93 ? -10.973 6.495 -7.980 1.00 97.94 93 ARG A C 1
ATOM 710 O O . ARG A 1 93 ? -9.932 6.059 -7.459 1.00 97.94 93 ARG A O 1
ATOM 717 N N . PRO A 1 94 ? -12.138 5.840 -7.891 1.00 98.50 94 PRO A N 1
ATOM 718 C CA . PRO A 1 94 ? -12.250 4.555 -7.217 1.00 98.50 94 PRO A CA 1
ATOM 719 C C . PRO A 1 94 ? -11.343 3.513 -7.877 1.00 98.50 94 PRO A C 1
ATOM 721 O O . PRO A 1 94 ? -11.136 3.514 -9.095 1.00 98.50 94 PRO A O 1
ATOM 724 N N . ALA A 1 95 ? -10.773 2.625 -7.064 1.00 98.50 95 ALA A N 1
ATOM 725 C CA . ALA A 1 95 ? -10.008 1.486 -7.559 1.00 98.50 95 ALA A CA 1
ATOM 726 C C . ALA A 1 95 ? -10.876 0.565 -8.436 1.00 98.50 95 ALA A C 1
ATOM 728 O O . ALA A 1 95 ? -12.096 0.520 -8.249 1.00 98.50 95 ALA A O 1
ATOM 729 N N . PRO A 1 96 ? -10.272 -0.213 -9.360 1.00 98.25 96 PRO A N 1
ATOM 730 C CA . PRO A 1 96 ? -10.989 -1.270 -10.066 1.00 98.25 96 PRO A CA 1
ATOM 731 C C . PRO A 1 96 ? -11.745 -2.155 -9.075 1.00 98.25 96 PRO A C 1
ATOM 733 O O . PRO A 1 96 ? -11.214 -2.468 -8.007 1.00 98.25 96 PRO A O 1
ATOM 736 N N . ALA A 1 97 ? -12.973 -2.552 -9.417 1.00 98.38 97 ALA A N 1
ATOM 737 C CA . ALA A 1 97 ? -13.899 -3.161 -8.460 1.00 98.38 97 ALA A CA 1
ATOM 738 C C . ALA A 1 97 ? -13.295 -4.328 -7.653 1.00 98.38 97 ALA A C 1
ATOM 740 O O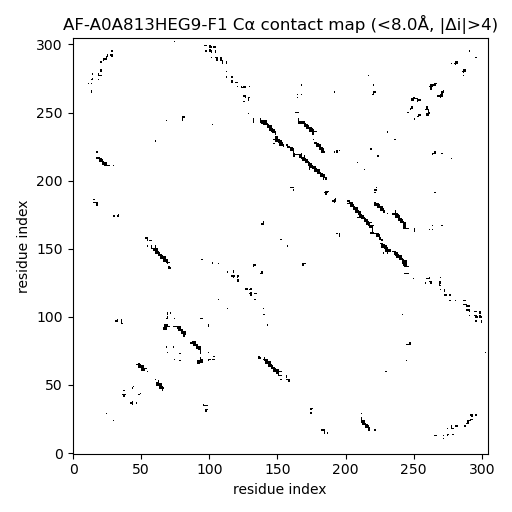 . ALA A 1 97 ? -13.458 -4.323 -6.433 1.00 98.38 97 ALA A O 1
ATOM 741 N N . PRO A 1 98 ? -12.533 -5.271 -8.250 1.00 98.69 98 PRO A N 1
ATOM 742 C CA . PRO A 1 98 ? -11.895 -6.333 -7.473 1.00 98.69 98 PRO A CA 1
ATOM 743 C C . PRO A 1 98 ? -10.860 -5.833 -6.461 1.00 98.69 98 PRO A C 1
ATOM 745 O O . PRO A 1 98 ? -10.814 -6.329 -5.339 1.00 98.69 98 PRO A O 1
ATOM 748 N N . LEU A 1 99 ? -10.066 -4.818 -6.819 1.00 98.69 99 LEU A N 1
ATOM 749 C CA . LEU A 1 99 ? -9.090 -4.219 -5.909 1.00 98.69 99 LEU A CA 1
ATOM 750 C C . LEU A 1 99 ? -9.773 -3.433 -4.787 1.00 98.69 99 LEU A C 1
ATOM 752 O O . LEU A 1 99 ? -9.379 -3.547 -3.629 1.00 98.69 99 LEU A O 1
ATOM 756 N N . PHE A 1 100 ? -10.826 -2.682 -5.111 1.00 98.75 100 PHE A N 1
ATOM 757 C CA . PHE A 1 100 ? -11.644 -2.002 -4.110 1.00 98.75 100 PHE A CA 1
ATOM 758 C C . PHE A 1 100 ? -12.245 -3.007 -3.116 1.00 98.75 100 PHE A C 1
ATOM 760 O O . PHE A 1 100 ? -12.118 -2.838 -1.902 1.00 98.75 100 PHE A O 1
ATOM 767 N N . ALA A 1 101 ? -12.860 -4.074 -3.633 1.00 98.62 101 ALA A N 1
ATOM 768 C CA . ALA A 1 101 ? -13.481 -5.118 -2.831 1.00 98.62 101 ALA A CA 1
ATOM 769 C C . ALA A 1 101 ? -12.465 -5.865 -1.962 1.00 98.62 101 ALA A C 1
ATOM 771 O O . ALA A 1 101 ? -12.758 -6.160 -0.807 1.00 98.62 101 ALA A O 1
ATOM 772 N N . PHE A 1 102 ? -11.255 -6.110 -2.471 1.00 98.81 102 PHE A N 1
ATOM 773 C CA . PHE A 1 102 ? -10.164 -6.672 -1.680 1.00 98.81 102 PHE A CA 1
ATOM 774 C C . PHE A 1 102 ? -9.794 -5.784 -0.487 1.00 98.81 102 PHE A C 1
ATOM 776 O O . PHE A 1 102 ? -9.657 -6.298 0.621 1.00 98.81 102 PHE A O 1
ATOM 783 N N . CYS A 1 103 ? -9.666 -4.466 -0.672 1.00 98.69 103 CYS A N 1
ATOM 784 C CA . CYS A 1 103 ? -9.343 -3.551 0.428 1.00 98.69 103 CYS A CA 1
ATOM 785 C C . CYS A 1 103 ? -10.415 -3.566 1.525 1.00 98.69 103 CYS A C 1
ATOM 787 O O . CYS A 1 103 ? -10.095 -3.606 2.714 1.00 98.69 103 CYS A O 1
ATOM 789 N N . GLU A 1 104 ? -11.687 -3.564 1.135 1.00 98.56 104 GLU A N 1
ATOM 790 C CA . GLU A 1 104 ? -12.799 -3.638 2.081 1.00 98.56 104 GLU A CA 1
ATOM 791 C C . GLU A 1 104 ? -12.864 -5.007 2.773 1.00 98.56 104 GLU A C 1
ATOM 793 O O . GLU A 1 104 ? -12.939 -5.073 4.000 1.00 98.56 104 GLU A O 1
ATOM 798 N N . ALA A 1 105 ? -12.716 -6.104 2.028 1.00 98.62 105 ALA A N 1
ATOM 799 C CA . ALA A 1 105 ? -12.624 -7.445 2.594 1.00 98.62 105 ALA A CA 1
ATOM 800 C C . ALA A 1 105 ? -11.455 -7.560 3.588 1.00 98.62 105 ALA A C 1
ATOM 802 O O . ALA A 1 105 ? -11.612 -8.132 4.665 1.00 98.62 105 ALA A O 1
ATOM 803 N N . PHE A 1 106 ? -10.302 -6.957 3.281 1.00 98.56 106 PHE A N 1
ATOM 804 C CA . PHE A 1 106 ? -9.134 -6.934 4.162 1.00 98.56 106 PHE A CA 1
ATOM 805 C C . PHE A 1 106 ? -9.427 -6.205 5.478 1.00 98.56 106 PHE A C 1
ATOM 807 O O . PHE A 1 106 ? -9.037 -6.688 6.545 1.00 98.56 106 PHE A O 1
ATOM 814 N N . ARG A 1 107 ? -10.164 -5.086 5.440 1.00 98.12 107 ARG A N 1
ATOM 815 C CA . ARG A 1 107 ? -10.647 -4.418 6.659 1.00 98.12 107 ARG A CA 1
ATOM 816 C C . ARG A 1 107 ? -11.594 -5.313 7.459 1.00 98.12 107 ARG A C 1
ATOM 818 O O . ARG A 1 107 ? -11.444 -5.401 8.677 1.00 98.12 107 ARG A O 1
ATOM 825 N N . GLN A 1 108 ? -12.529 -5.994 6.793 1.00 97.94 108 GLN A N 1
ATOM 826 C CA . GLN A 1 108 ? -13.522 -6.859 7.440 1.00 97.94 108 GLN A CA 1
ATOM 827 C C . GLN A 1 108 ? -12.878 -8.050 8.162 1.00 97.94 108 GLN A C 1
ATOM 829 O O . GLN A 1 108 ? -13.129 -8.253 9.351 1.00 97.94 108 GLN A O 1
ATOM 834 N N . VAL A 1 109 ? -12.009 -8.810 7.485 1.00 97.88 109 VAL A N 1
ATOM 835 C CA . VAL A 1 109 ? -11.385 -10.014 8.071 1.00 97.88 109 VAL A CA 1
ATOM 836 C C . VAL A 1 109 ? -10.413 -9.682 9.211 1.00 97.88 109 VAL A C 1
ATOM 838 O O . VAL A 1 109 ? -10.209 -10.499 10.104 1.00 97.88 109 VAL A O 1
ATOM 841 N N . ASN A 1 110 ? -9.868 -8.461 9.237 1.00 97.56 110 ASN A N 1
ATOM 842 C CA . ASN A 1 110 ? -8.965 -7.975 10.288 1.00 97.56 110 ASN A CA 1
ATOM 843 C C . ASN A 1 110 ? -9.643 -7.009 11.280 1.00 97.56 110 ASN A C 1
ATOM 845 O O . ASN A 1 110 ? -8.966 -6.335 12.062 1.00 97.56 110 ASN A O 1
ATOM 849 N N . MET A 1 111 ? -10.980 -6.936 11.295 1.00 97.06 111 MET A N 1
ATOM 850 C CA . MET A 1 111 ? -11.720 -5.956 12.099 1.00 97.06 111 MET A CA 1
ATOM 851 C C . MET A 1 111 ? -11.398 -6.048 13.597 1.00 97.06 111 MET A C 1
ATOM 853 O O . MET A 1 111 ? -11.349 -5.021 14.280 1.00 97.06 111 MET A O 1
ATOM 857 N N . THR A 1 112 ? -11.146 -7.248 14.127 1.00 96.12 112 THR A N 1
ATOM 858 C CA . THR A 1 112 ? -10.773 -7.437 15.537 1.00 96.12 112 THR A CA 1
ATOM 859 C C . THR A 1 112 ? -9.431 -6.782 15.867 1.00 96.12 112 THR A C 1
ATOM 861 O O . THR A 1 112 ? -9.343 -6.075 16.875 1.00 96.12 112 THR A O 1
ATOM 864 N N . LEU A 1 113 ? -8.415 -6.958 15.011 1.00 95.88 113 LEU A N 1
ATOM 865 C CA . LEU A 1 113 ? -7.103 -6.322 15.165 1.00 95.88 113 LEU A CA 1
ATOM 866 C C . LEU A 1 113 ? -7.255 -4.797 15.165 1.00 95.88 113 LEU A C 1
ATOM 868 O O . LEU A 1 113 ? -6.850 -4.131 16.119 1.00 95.88 113 LEU A O 1
ATOM 872 N N . PHE A 1 114 ? -7.904 -4.242 14.138 1.00 97.19 114 PHE A N 1
ATOM 873 C CA . PHE A 1 114 ? -8.037 -2.790 13.998 1.00 97.19 114 PHE A CA 1
ATOM 874 C C . PHE A 1 114 ? -8.928 -2.167 15.075 1.00 97.19 114 PHE A C 1
ATOM 876 O O . PHE A 1 114 ? -8.647 -1.063 15.539 1.00 97.19 114 PHE A O 1
ATOM 883 N N . SER A 1 115 ? -9.947 -2.883 15.554 1.00 97.06 115 SER A N 1
ATOM 884 C CA . SER A 1 115 ? -10.767 -2.439 16.686 1.00 97.06 115 SER A CA 1
ATOM 885 C C . SER A 1 115 ? -9.965 -2.368 17.984 1.00 97.06 115 SER A C 1
ATOM 887 O O . SER A 1 115 ? -10.143 -1.424 18.756 1.00 97.06 115 SER A O 1
ATOM 889 N N . SER A 1 116 ? -9.084 -3.344 18.225 1.00 96.38 116 SER A N 1
ATOM 890 C CA . SER A 1 116 ? -8.199 -3.353 19.393 1.00 96.38 116 SER A CA 1
ATOM 891 C C . SER A 1 116 ? -7.185 -2.210 19.328 1.00 96.38 116 SER A C 1
ATOM 893 O O . SER A 1 116 ? -7.097 -1.416 20.269 1.00 96.38 116 SER A O 1
ATOM 895 N N . LEU A 1 117 ? -6.508 -2.063 18.183 1.00 96.62 117 LEU A N 1
ATOM 896 C CA . LEU A 1 117 ? -5.573 -0.973 17.909 1.00 96.62 117 LEU A CA 1
ATOM 897 C C . LEU A 1 117 ? -6.233 0.393 18.133 1.00 96.62 117 LEU A C 1
ATOM 899 O O . LEU A 1 117 ? -5.738 1.214 18.903 1.00 96.62 117 LEU A O 1
ATOM 903 N N . ARG A 1 118 ? -7.401 0.615 17.525 1.00 97.44 118 ARG A N 1
ATOM 904 C CA . ARG A 1 118 ? -8.177 1.851 17.660 1.00 97.44 118 ARG A CA 1
ATOM 905 C C . ARG A 1 118 ? -8.527 2.176 19.110 1.00 97.44 118 ARG A C 1
ATOM 907 O O . ARG A 1 118 ? -8.368 3.319 19.529 1.00 97.44 118 ARG A O 1
ATOM 914 N N . SER A 1 119 ? -9.014 1.198 19.873 1.00 97.31 119 SER A N 1
ATOM 915 C CA . SER A 1 119 ? -9.363 1.391 21.286 1.00 97.31 119 SER A CA 1
ATOM 916 C C . SER A 1 119 ? -8.165 1.849 22.115 1.00 97.31 119 SER A C 1
ATOM 918 O O . SER A 1 119 ? -8.304 2.731 22.961 1.00 97.31 119 SER A O 1
ATOM 920 N N . GLU A 1 120 ? -6.983 1.291 21.856 1.00 95.81 120 GLU A N 1
ATOM 921 C CA . GLU A 1 120 ? -5.769 1.688 22.563 1.00 95.81 120 GLU A CA 1
ATOM 922 C C . GLU A 1 120 ? -5.262 3.070 22.129 1.00 95.81 120 GLU A C 1
ATOM 924 O O . GLU A 1 120 ? -4.911 3.882 22.985 1.00 95.81 120 GLU A O 1
ATOM 929 N N . LEU A 1 121 ? -5.304 3.382 20.830 1.00 95.38 121 LEU A N 1
ATOM 930 C CA . LEU A 1 121 ? 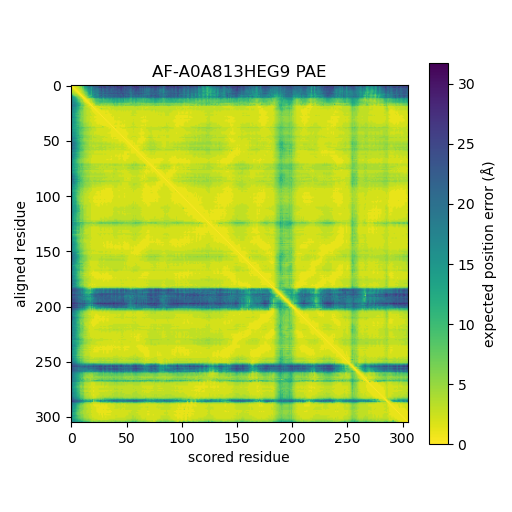-4.963 4.711 20.315 1.00 95.38 121 LEU A CA 1
ATOM 931 C C . LEU A 1 121 ? -5.862 5.802 20.925 1.00 95.38 121 LEU A C 1
ATOM 933 O O . LEU A 1 121 ? -5.363 6.850 21.322 1.00 95.38 121 LEU A O 1
ATOM 937 N N . LYS A 1 122 ? -7.170 5.546 21.096 1.00 95.50 122 LYS A N 1
ATOM 938 C CA . LYS A 1 122 ? -8.094 6.483 21.773 1.00 95.50 122 LYS A CA 1
ATOM 939 C C . LYS A 1 122 ? -7.733 6.745 23.233 1.00 95.50 122 LYS A C 1
ATOM 941 O O . LYS A 1 122 ? -8.024 7.820 23.752 1.00 95.50 122 LYS A O 1
ATOM 946 N N . ALA A 1 123 ? -7.136 5.765 23.906 1.00 93.75 123 ALA A N 1
ATOM 947 C CA . ALA A 1 123 ? -6.726 5.890 25.300 1.00 93.75 123 ALA A CA 1
ATOM 948 C C . ALA A 1 123 ? -5.376 6.612 25.465 1.00 93.75 123 ALA A C 1
ATOM 950 O O . ALA A 1 123 ? -5.016 6.968 26.590 1.00 93.75 123 ALA A O 1
ATOM 951 N N . PHE A 1 124 ? -4.628 6.827 24.376 1.00 89.19 124 PHE A N 1
ATOM 952 C CA . PHE A 1 124 ? -3.288 7.397 24.418 1.00 89.19 124 PHE A CA 1
ATOM 953 C C . PHE A 1 124 ? -3.270 8.867 23.948 1.00 89.19 124 PHE A C 1
ATOM 955 O O . PHE A 1 124 ? -3.737 9.173 22.848 1.00 89.19 124 PHE A O 1
ATOM 962 N N . PRO A 1 125 ? -2.717 9.806 24.743 1.00 86.44 125 PRO A N 1
ATOM 963 C CA . PRO A 1 125 ? -2.609 11.208 24.341 1.00 86.44 125 PRO A CA 1
ATOM 964 C C . PRO A 1 125 ? -1.864 11.375 23.010 1.00 86.44 125 PRO A C 1
ATOM 966 O O . PRO A 1 125 ? -0.831 10.748 22.802 1.00 86.44 125 PRO A O 1
ATOM 969 N N . ASN A 1 126 ? -2.354 12.253 22.132 1.00 83.12 126 ASN A N 1
ATOM 970 C CA . ASN A 1 126 ? -1.770 12.556 20.812 1.00 83.12 126 ASN A CA 1
ATOM 971 C C . ASN A 1 126 ? -1.825 11.421 19.767 1.00 83.12 126 ASN A C 1
ATOM 973 O O . ASN A 1 126 ? -1.352 11.612 18.652 1.00 83.12 126 ASN A O 1
ATOM 977 N N . ALA A 1 127 ? -2.451 10.279 20.069 1.00 90.94 127 ALA A N 1
ATOM 978 C CA . ALA A 1 127 ? -2.704 9.207 19.096 1.00 90.94 127 ALA A CA 1
ATOM 979 C C . ALA A 1 127 ? -4.115 9.271 18.469 1.00 90.94 127 ALA A C 1
ATOM 981 O O . ALA A 1 127 ? -4.498 8.415 17.668 1.00 90.94 127 ALA A O 1
ATOM 982 N N . GLY A 1 128 ? -4.894 10.300 18.827 1.00 91.69 128 GLY A N 1
ATOM 983 C CA . GLY A 1 128 ? -6.298 10.444 18.439 1.00 91.69 128 GLY A CA 1
ATOM 984 C C . GLY A 1 128 ? -6.529 10.541 16.931 1.00 91.69 128 GLY A C 1
ATOM 985 O O . GLY A 1 128 ? -7.543 10.041 16.458 1.00 91.69 128 GLY A O 1
ATOM 986 N N . LEU A 1 129 ? -5.583 11.107 16.171 1.00 93.44 129 LEU A N 1
ATOM 987 C CA . LEU A 1 129 ? -5.711 11.205 14.717 1.00 93.44 129 LEU A CA 1
ATOM 988 C C . LEU A 1 129 ? -5.767 9.825 14.050 1.00 93.44 129 LEU A C 1
ATOM 990 O O . LEU A 1 129 ? -6.675 9.559 13.271 1.00 93.44 129 LEU A O 1
ATOM 994 N N . LEU A 1 130 ? -4.840 8.917 14.377 1.00 95.44 130 LEU A N 1
ATOM 995 C CA . LEU A 1 130 ? -4.858 7.576 13.785 1.00 95.44 130 LEU A CA 1
ATOM 996 C C . LEU A 1 130 ? -6.118 6.806 14.202 1.00 95.44 130 LEU A C 1
ATOM 998 O O . LEU A 1 130 ? -6.693 6.080 13.396 1.00 95.44 130 LEU A O 1
ATOM 1002 N N . ALA A 1 131 ? -6.579 6.988 15.443 1.00 96.62 131 ALA A N 1
ATOM 1003 C CA . ALA A 1 131 ? -7.842 6.408 15.885 1.00 96.62 131 ALA A CA 1
ATOM 1004 C C . ALA A 1 131 ? -9.042 6.916 15.066 1.00 96.62 131 ALA A C 1
ATOM 1006 O O . ALA A 1 131 ? -9.906 6.114 14.716 1.00 96.62 131 ALA A O 1
ATOM 1007 N N . ASP A 1 132 ? -9.078 8.211 14.746 1.00 96.31 132 ASP A N 1
ATOM 1008 C CA . ASP A 1 132 ? -10.115 8.829 13.914 1.00 96.31 132 ASP A CA 1
ATOM 1009 C C . ASP A 1 132 ? -10.067 8.331 12.457 1.00 96.31 132 ASP A C 1
ATOM 1011 O O . ASP A 1 132 ? -11.096 7.976 11.884 1.00 96.31 132 ASP A O 1
ATOM 1015 N N . VAL A 1 133 ? -8.870 8.191 11.879 1.00 96.94 133 VAL A N 1
ATOM 1016 C CA . VAL A 1 133 ? -8.669 7.576 10.552 1.00 96.94 133 VAL A CA 1
ATOM 1017 C C . VAL A 1 133 ? -9.204 6.136 10.525 1.00 96.94 133 VAL A C 1
ATOM 1019 O O . VAL A 1 133 ? -9.850 5.724 9.557 1.00 96.94 133 VAL A O 1
ATOM 1022 N N . LEU A 1 134 ? -8.983 5.364 11.596 1.00 97.62 134 LEU A N 1
ATOM 1023 C CA . LEU A 1 134 ? -9.548 4.019 11.740 1.00 97.62 134 LEU A CA 1
ATOM 1024 C C . LEU A 1 134 ? -11.078 4.049 11.895 1.00 97.62 134 LEU A C 1
ATOM 1026 O O . LEU A 1 134 ? -11.754 3.249 11.250 1.00 97.62 134 LEU A O 1
ATOM 1030 N N . ASP A 1 135 ? -11.627 4.964 12.706 1.00 97.50 135 ASP A N 1
ATOM 1031 C CA . ASP A 1 135 ? -13.078 5.152 12.884 1.00 97.50 135 ASP A CA 1
ATOM 1032 C C . ASP A 1 135 ? -13.788 5.462 11.563 1.00 97.50 135 ASP A C 1
ATOM 1034 O O . ASP A 1 135 ? -14.830 4.878 11.273 1.00 97.50 135 ASP A O 1
ATOM 1038 N N . ARG A 1 136 ? -13.208 6.351 10.751 1.00 97.25 136 ARG A N 1
ATOM 1039 C CA . ARG A 1 136 ? -13.738 6.739 9.437 1.00 97.25 136 ARG A CA 1
ATOM 1040 C C . ARG A 1 136 ? -13.492 5.701 8.339 1.00 97.25 136 ARG A C 1
ATOM 1042 O O . ARG A 1 136 ? -13.831 5.961 7.192 1.00 97.25 136 ARG A O 1
ATOM 1049 N N . GLN A 1 137 ? -12.891 4.554 8.669 1.00 97.50 137 GLN A N 1
ATOM 1050 C CA . GLN A 1 137 ? -12.512 3.508 7.711 1.00 97.50 137 GLN A CA 1
ATOM 1051 C C . GLN A 1 137 ? -11.591 4.007 6.580 1.00 97.50 137 GLN A C 1
ATOM 1053 O O . GLN A 1 137 ? -11.583 3.465 5.481 1.00 97.50 137 GLN A O 1
ATOM 1058 N N . MET A 1 138 ? -10.754 5.007 6.868 1.00 98.12 138 MET A N 1
ATOM 1059 C CA . MET A 1 138 ? -9.799 5.586 5.911 1.00 98.12 138 MET A CA 1
ATOM 1060 C C . MET A 1 138 ? -8.452 4.843 5.892 1.00 98.12 138 MET A C 1
ATOM 1062 O O . MET A 1 138 ? -7.513 5.247 5.208 1.00 98.12 138 MET A O 1
ATOM 1066 N N . HIS A 1 139 ? -8.335 3.743 6.638 1.00 98.19 139 HIS A N 1
ATOM 1067 C CA . HIS A 1 139 ? -7.194 2.837 6.562 1.00 98.19 139 HIS A CA 1
ATOM 1068 C C . HIS A 1 139 ? -7.341 1.899 5.365 1.00 98.19 139 HIS A C 1
ATOM 1070 O O . HIS A 1 139 ? -8.430 1.411 5.061 1.00 98.19 139 HIS A O 1
ATOM 1076 N N . PHE A 1 140 ? -6.223 1.650 4.688 1.00 98.50 140 PHE A N 1
ATOM 1077 C CA . PHE A 1 140 ? -6.179 0.897 3.437 1.00 98.50 140 PHE A CA 1
ATOM 1078 C C . PHE A 1 140 ? -7.100 1.479 2.347 1.00 98.50 140 PHE A C 1
ATOM 1080 O O . PHE A 1 140 ? -7.774 0.752 1.618 1.00 98.50 140 PHE A O 1
ATOM 1087 N N . ALA A 1 141 ? -7.169 2.810 2.278 1.00 98.50 141 ALA A N 1
ATOM 1088 C CA . ALA A 1 141 ? -8.032 3.543 1.358 1.00 98.50 141 ALA A CA 1
ATOM 108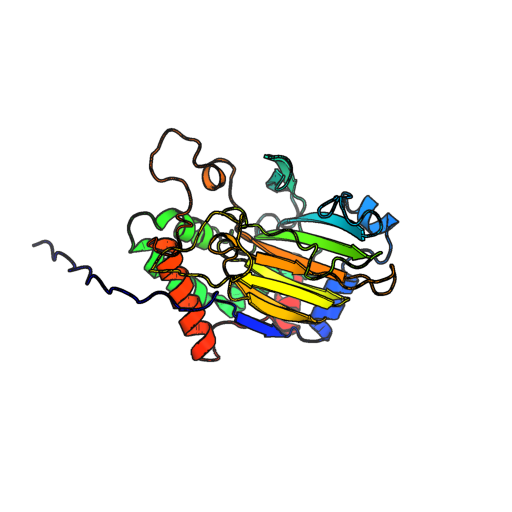9 C C . ALA A 1 141 ? -7.256 4.415 0.361 1.00 98.50 141 ALA A C 1
ATOM 1091 O O . ALA A 1 141 ? -7.847 4.808 -0.637 1.00 98.50 141 ALA A O 1
ATOM 1092 N N . ASP A 1 142 ? -5.968 4.700 0.585 1.00 98.56 142 ASP A N 1
ATOM 1093 C CA . ASP A 1 142 ? -5.075 5.323 -0.404 1.00 98.56 142 ASP A CA 1
ATOM 1094 C C . ASP A 1 142 ? -4.336 4.219 -1.154 1.00 98.56 142 ASP A C 1
ATOM 1096 O O . ASP A 1 142 ? -3.543 3.495 -0.556 1.00 98.56 142 ASP A O 1
ATOM 1100 N N . ILE A 1 143 ? -4.605 4.077 -2.450 1.00 98.75 143 ILE A N 1
ATOM 1101 C CA . ILE A 1 143 ? -4.010 3.030 -3.275 1.00 98.75 143 ILE A CA 1
ATOM 1102 C C . ILE A 1 143 ? -3.042 3.660 -4.269 1.00 98.75 143 ILE A C 1
ATOM 1104 O O . ILE A 1 143 ? -3.408 4.579 -5.005 1.00 98.75 143 ILE A O 1
ATOM 1108 N N . SER A 1 144 ? -1.830 3.117 -4.326 1.00 98.50 144 SER A N 1
ATOM 1109 C CA . SER A 1 144 ? -0.899 3.302 -5.433 1.00 98.50 144 SER A CA 1
ATOM 1110 C C . SER A 1 144 ? -0.696 1.979 -6.166 1.00 98.50 144 SER A C 1
ATOM 1112 O O . SER A 1 144 ? -0.450 0.945 -5.545 1.00 98.50 144 SER A O 1
ATOM 1114 N N . LEU A 1 145 ? -0.805 2.019 -7.490 1.00 98.69 145 LEU A N 1
ATOM 1115 C CA . LEU A 1 145 ? -0.468 0.919 -8.382 1.00 98.69 145 LEU A CA 1
ATOM 1116 C C . LEU A 1 145 ? 0.827 1.264 -9.109 1.00 98.69 145 LEU A C 1
ATOM 1118 O O . LEU A 1 145 ? 0.882 2.263 -9.823 1.00 98.69 145 LEU A O 1
ATOM 1122 N N . GLN A 1 146 ? 1.829 0.409 -8.951 1.00 98.62 146 GLN A N 1
ATOM 1123 C CA . GLN A 1 146 ? 3.184 0.588 -9.450 1.00 98.62 146 GLN A CA 1
ATOM 1124 C C . GLN A 1 146 ? 3.506 -0.485 -10.486 1.00 98.62 146 GLN A C 1
ATOM 1126 O O . GLN A 1 146 ? 3.309 -1.678 -10.240 1.00 98.62 146 GLN A O 1
ATOM 1131 N N . VAL A 1 147 ? 4.021 -0.061 -11.638 1.00 98.75 147 VAL A N 1
ATOM 1132 C CA . VAL A 1 147 ? 4.440 -0.946 -12.728 1.00 98.75 147 VAL A CA 1
ATOM 1133 C C . VAL A 1 147 ? 5.893 -0.646 -13.072 1.00 98.75 147 VAL A C 1
ATOM 1135 O O . VAL A 1 147 ? 6.193 0.474 -13.478 1.00 98.75 147 VAL A O 1
ATOM 1138 N N . HIS A 1 148 ? 6.779 -1.631 -12.922 1.00 98.69 148 HIS A N 1
ATOM 1139 C CA . HIS A 1 148 ? 8.214 -1.492 -13.202 1.00 98.69 148 HIS A CA 1
ATOM 1140 C C . HIS A 1 148 ? 8.685 -2.506 -14.247 1.00 98.69 148 HIS A C 1
ATOM 1142 O O . HIS A 1 148 ? 8.280 -3.670 -14.212 1.00 98.69 148 HIS A O 1
ATOM 1148 N N . TRP A 1 149 ? 9.552 -2.069 -15.161 1.00 98.69 149 TRP A N 1
ATOM 1149 C CA . TRP A 1 149 ? 10.194 -2.906 -16.180 1.00 98.69 149 TRP A CA 1
ATOM 1150 C C . TRP A 1 149 ? 11.469 -2.230 -16.709 1.00 98.69 149 TRP A C 1
ATOM 1152 O O . TRP A 1 149 ? 11.788 -1.107 -16.332 1.00 98.69 149 TRP A O 1
ATOM 1162 N N . GLY A 1 150 ? 12.192 -2.888 -17.608 1.00 98.50 150 GLY A N 1
ATOM 1163 C CA . GLY A 1 150 ? 13.451 -2.416 -18.172 1.00 98.50 150 GLY A CA 1
ATOM 1164 C C . GLY A 1 150 ? 14.669 -2.901 -17.389 1.00 98.50 150 GLY A C 1
ATOM 1165 O O . GLY A 1 150 ? 14.700 -4.039 -16.918 1.00 98.50 150 GLY A O 1
ATOM 1166 N N . ASP A 1 151 ? 15.681 -2.040 -17.305 1.00 98.56 151 ASP A N 1
ATOM 1167 C CA . ASP A 1 151 ? 16.965 -2.372 -16.687 1.00 98.56 151 ASP A CA 1
ATOM 1168 C C . ASP A 1 151 ? 16.850 -2.569 -15.164 1.00 98.56 151 ASP A C 1
ATOM 1170 O O . ASP A 1 151 ? 15.956 -2.037 -14.495 1.00 98.56 151 ASP A O 1
ATOM 1174 N N . GLU A 1 152 ? 17.795 -3.341 -14.626 1.00 98.44 152 GLU A N 1
ATOM 1175 C CA . GLU A 1 152 ? 17.926 -3.618 -13.197 1.00 98.44 152 GLU A CA 1
ATOM 1176 C C . GLU A 1 152 ? 18.257 -2.345 -12.403 1.00 98.44 152 GLU A C 1
ATOM 1178 O O . GLU A 1 152 ? 19.116 -1.546 -12.780 1.00 98.44 152 GLU A O 1
ATOM 1183 N N . VAL A 1 153 ? 17.616 -2.196 -11.247 1.00 98.19 153 VAL A N 1
ATOM 1184 C CA . VAL A 1 153 ? 18.046 -1.295 -10.175 1.00 98.19 153 VAL A CA 1
ATOM 1185 C C . VAL A 1 153 ? 18.666 -2.162 -9.094 1.00 98.19 153 VAL A C 1
ATOM 1187 O O . VAL A 1 153 ? 17.951 -2.739 -8.274 1.00 98.19 153 VAL A O 1
ATOM 1190 N N . SER A 1 154 ? 19.994 -2.261 -9.114 1.00 96.69 154 SER A N 1
ATOM 1191 C CA . SER A 1 154 ? 20.737 -3.136 -8.210 1.00 96.69 154 SER A CA 1
ATOM 1192 C C . SER A 1 154 ? 20.650 -2.658 -6.757 1.00 96.69 154 SER A C 1
ATOM 1194 O O . SER A 1 154 ? 20.415 -1.478 -6.492 1.00 96.69 154 SER A O 1
ATOM 1196 N N . ALA A 1 155 ? 20.960 -3.538 -5.800 1.00 93.81 155 ALA A N 1
ATOM 1197 C CA . ALA A 1 155 ? 21.109 -3.186 -4.382 1.00 93.81 155 ALA A CA 1
ATOM 1198 C C . ALA A 1 155 ? 22.046 -1.980 -4.117 1.00 93.81 155 ALA A C 1
ATOM 1200 O O . ALA A 1 155 ? 21.947 -1.329 -3.072 1.00 93.81 155 ALA A O 1
ATOM 1201 N N . GLY A 1 156 ? 22.990 -1.696 -5.026 1.00 91.12 156 GLY A N 1
ATOM 1202 C CA . GLY A 1 156 ? 23.893 -0.545 -4.945 1.00 91.12 156 GLY A CA 1
ATOM 1203 C C . GLY A 1 156 ? 23.258 0.782 -5.375 1.00 91.12 156 GLY A C 1
ATOM 1204 O O . GLY A 1 156 ? 23.705 1.833 -4.919 1.00 91.12 156 GLY A O 1
ATOM 1205 N N . ASP A 1 157 ? 22.198 0.721 -6.183 1.00 93.69 157 ASP A N 1
ATOM 1206 C CA . ASP A 1 157 ? 21.552 1.862 -6.848 1.00 93.69 157 ASP A CA 1
ATOM 1207 C C . ASP A 1 157 ? 20.159 2.189 -6.276 1.00 93.69 157 ASP A C 1
ATOM 1209 O O . ASP A 1 157 ? 19.461 3.088 -6.761 1.00 93.69 157 ASP A O 1
ATOM 1213 N N . VAL A 1 158 ? 19.733 1.463 -5.237 1.00 94.00 158 VAL A N 1
ATOM 1214 C CA . VAL A 1 158 ? 18.436 1.677 -4.586 1.00 94.00 158 VAL A CA 1
ATOM 1215 C C . VAL A 1 158 ? 18.357 3.048 -3.901 1.00 94.00 158 VAL A C 1
ATOM 1217 O O . VAL A 1 158 ? 19.297 3.515 -3.248 1.00 94.00 158 VAL A O 1
ATOM 1220 N N . ALA A 1 159 ? 17.193 3.689 -4.004 1.00 92.25 159 ALA A N 1
ATOM 1221 C CA . ALA A 1 159 ? 16.926 5.000 -3.424 1.00 92.25 159 ALA A CA 1
ATOM 1222 C C . ALA A 1 159 ? 16.365 4.857 -1.999 1.00 92.25 159 ALA A C 1
ATOM 1224 O O . ALA A 1 159 ? 15.185 4.561 -1.800 1.00 92.25 159 ALA A O 1
ATOM 1225 N N . TRP A 1 160 ? 17.222 5.065 -0.998 1.00 91.56 160 TRP A N 1
ATOM 1226 C CA . TRP A 1 160 ? 16.835 5.015 0.415 1.00 91.56 160 TRP A CA 1
ATOM 1227 C C . TRP A 1 160 ? 15.957 6.199 0.807 1.00 91.56 160 TRP A C 1
ATOM 1229 O O . TRP A 1 160 ? 16.354 7.352 0.640 1.00 91.56 160 TRP A O 1
ATOM 1239 N N . HIS A 1 161 ? 14.798 5.909 1.390 1.00 91.62 161 HIS A N 1
ATOM 1240 C CA . HIS A 1 161 ? 13.855 6.913 1.862 1.00 91.62 161 HIS A CA 1
ATOM 1241 C C . HIS A 1 161 ? 13.052 6.416 3.070 1.00 91.62 161 HIS A C 1
ATOM 1243 O O . HIS A 1 161 ? 13.125 5.254 3.470 1.00 91.62 161 HIS A O 1
ATOM 1249 N N . VAL A 1 162 ? 12.305 7.337 3.669 1.00 90.50 162 VAL A N 1
ATOM 1250 C CA . VAL A 1 162 ? 11.241 7.060 4.635 1.00 90.50 162 VAL A CA 1
ATOM 1251 C C . VAL A 1 162 ? 9.950 7.540 3.991 1.00 90.50 162 VAL A C 1
ATOM 1253 O O . VAL A 1 162 ? 9.929 8.623 3.401 1.00 90.50 162 VAL A O 1
ATOM 1256 N N . ASP A 1 163 ? 8.894 6.741 4.087 1.00 93.75 163 ASP A N 1
ATOM 1257 C CA . ASP A 1 163 ? 7.611 7.108 3.494 1.00 93.75 163 ASP A CA 1
ATOM 1258 C C . ASP A 1 163 ? 6.965 8.306 4.202 1.00 93.75 163 ASP A C 1
ATOM 1260 O O . ASP A 1 163 ? 7.230 8.607 5.369 1.00 93.75 163 ASP A O 1
ATOM 1264 N N . ALA A 1 164 ? 6.039 8.956 3.499 1.00 93.06 164 ALA A N 1
ATOM 1265 C CA . ALA A 1 164 ? 5.173 9.965 4.087 1.00 93.06 164 ALA A CA 1
ATOM 1266 C C . ALA A 1 164 ? 4.240 9.367 5.173 1.00 93.06 164 ALA A C 1
ATOM 1268 O O . ALA A 1 164 ? 3.995 8.155 5.196 1.00 93.06 164 ALA A O 1
ATOM 1269 N N . PRO A 1 165 ? 3.681 10.198 6.080 1.00 93.38 165 PRO A N 1
ATOM 1270 C CA . PRO A 1 165 ? 2.886 9.720 7.219 1.00 93.38 165 PRO A CA 1
ATOM 1271 C C . PRO A 1 165 ? 1.661 8.860 6.873 1.00 93.38 165 PRO A C 1
ATOM 1273 O O . PRO A 1 165 ? 1.195 8.093 7.713 1.00 93.38 165 PRO A O 1
ATOM 1276 N N . ASN A 1 166 ? 1.136 8.937 5.649 1.00 95.81 166 ASN A N 1
ATOM 1277 C CA . ASN A 1 166 ? 0.058 8.062 5.182 1.00 95.81 166 ASN A CA 1
ATOM 1278 C C . ASN A 1 166 ? 0.456 6.574 5.130 1.00 95.81 166 ASN A C 1
ATOM 1280 O O . ASN A 1 166 ? -0.420 5.712 5.181 1.00 95.81 166 ASN A O 1
ATOM 1284 N N . SER A 1 167 ? 1.749 6.242 5.123 1.00 96.12 167 SER A N 1
ATOM 1285 C CA . SER A 1 167 ? 2.245 4.863 5.224 1.00 96.12 167 SER A CA 1
ATOM 1286 C C . SER A 1 167 ? 2.343 4.324 6.663 1.00 96.12 167 SER A C 1
ATOM 1288 O O . SER A 1 167 ? 3.033 3.336 6.907 1.00 96.12 167 SER A O 1
ATOM 1290 N N . PHE A 1 168 ? 1.643 4.924 7.632 1.00 94.25 168 PHE A N 1
ATOM 1291 C CA . PHE A 1 168 ? 1.597 4.414 9.013 1.00 94.25 168 PHE A CA 1
ATOM 1292 C C . PHE A 1 168 ? 0.936 3.035 9.147 1.00 94.25 168 PHE A C 1
ATOM 1294 O O . PHE A 1 168 ? 1.162 2.330 10.124 1.00 94.25 168 PHE A O 1
ATOM 1301 N N . LEU A 1 169 ? 0.100 2.657 8.182 1.00 96.88 169 LEU A N 1
ATOM 1302 C CA . LEU A 1 169 ? -0.345 1.288 7.946 1.00 96.88 169 LEU A CA 1
ATOM 1303 C C . LEU A 1 169 ? -0.228 1.058 6.441 1.00 96.88 169 LEU A C 1
ATOM 1305 O O . LEU A 1 169 ? -1.023 1.598 5.676 1.00 96.88 169 LEU A O 1
ATOM 1309 N N . HIS A 1 170 ? 0.791 0.310 6.029 1.00 98.12 170 HIS A N 1
ATOM 1310 C CA . HIS A 1 170 ? 1.141 0.092 4.630 1.00 98.12 170 HIS A CA 1
ATOM 1311 C C . HIS A 1 170 ? 1.029 -1.395 4.306 1.00 98.12 170 HIS A C 1
ATOM 1313 O O . HIS A 1 170 ? 1.872 -2.187 4.726 1.00 98.12 170 HIS A O 1
ATOM 1319 N N . LEU A 1 171 ? 0.005 -1.766 3.543 1.00 98.62 171 LEU A N 1
ATOM 1320 C CA . LEU A 1 171 ? -0.129 -3.092 2.948 1.00 98.62 171 LEU A CA 1
ATOM 1321 C C . LEU A 1 171 ? 0.434 -3.056 1.526 1.00 98.62 171 LEU A C 1
ATOM 1323 O O . LEU A 1 171 ? -0.075 -2.327 0.680 1.00 98.62 171 LEU A O 1
ATOM 1327 N N . ALA A 1 172 ? 1.466 -3.846 1.259 1.00 98.44 172 ALA A N 1
ATOM 1328 C CA . ALA A 1 172 ? 2.041 -4.003 -0.068 1.00 98.44 172 ALA A CA 1
ATOM 1329 C C . ALA A 1 172 ? 1.694 -5.379 -0.635 1.00 98.44 172 ALA A C 1
ATOM 1331 O O . ALA A 1 172 ? 1.857 -6.382 0.056 1.00 98.44 172 ALA A O 1
ATOM 1332 N N . LEU A 1 173 ? 1.281 -5.433 -1.899 1.00 98.69 173 LEU A N 1
ATOM 1333 C CA . LEU A 1 173 ? 0.950 -6.654 -2.635 1.00 98.69 173 LEU A CA 1
ATOM 1334 C C . LEU A 1 173 ? 1.866 -6.785 -3.858 1.00 98.69 173 LEU A C 1
ATOM 1336 O O . LEU A 1 173 ? 1.969 -5.838 -4.640 1.00 98.69 173 LEU A O 1
ATOM 1340 N N . GLY A 1 174 ? 2.482 -7.949 -4.061 1.00 98.56 174 GLY A N 1
ATOM 1341 C CA . GLY A 1 174 ? 3.110 -8.321 -5.330 1.00 98.56 174 GLY A CA 1
ATOM 1342 C C . GLY A 1 174 ? 2.116 -9.085 -6.203 1.00 98.56 174 GLY A C 1
ATOM 1343 O O . GLY A 1 174 ? 1.723 -10.191 -5.851 1.00 98.56 174 GLY A O 1
ATOM 1344 N N . LEU A 1 175 ? 1.678 -8.531 -7.335 1.00 98.69 175 LEU A N 1
ATOM 1345 C CA . LEU A 1 175 ? 0.731 -9.206 -8.239 1.00 98.69 175 LEU A CA 1
ATOM 1346 C C . LEU A 1 175 ? 1.441 -9.952 -9.379 1.00 98.69 175 LEU A C 1
ATOM 1348 O O . LEU A 1 175 ? 1.010 -11.042 -9.768 1.00 98.69 175 LEU A O 1
ATOM 1352 N N . SER A 1 176 ? 2.539 -9.380 -9.874 1.00 98.62 176 SER A N 1
ATOM 1353 C CA . SER A 1 176 ? 3.399 -9.923 -10.932 1.00 98.62 176 SER A CA 1
ATOM 1354 C C . SER A 1 176 ? 4.852 -9.514 -10.695 1.00 98.62 176 SER A C 1
ATOM 1356 O O . SER A 1 176 ? 5.102 -8.473 -10.082 1.00 98.62 176 SER A O 1
ATOM 1358 N N . GLY A 1 177 ? 5.789 -10.309 -11.216 1.00 98.31 177 GLY A N 1
ATOM 1359 C CA . GLY A 1 177 ? 7.227 -10.103 -11.056 1.00 98.31 177 GLY A CA 1
ATOM 1360 C C . GLY A 1 177 ? 7.705 -10.302 -9.615 1.00 98.31 177 GLY A C 1
ATOM 1361 O O . GLY A 1 177 ? 6.970 -10.787 -8.751 1.00 98.31 177 GLY A O 1
ATOM 1362 N N . THR A 1 178 ? 8.954 -9.914 -9.367 1.00 98.50 178 THR A N 1
ATOM 1363 C CA . THR A 1 178 ? 9.599 -9.996 -8.052 1.00 98.50 178 THR A CA 1
ATOM 1364 C C . THR A 1 178 ? 10.382 -8.713 -7.787 1.00 98.50 178 THR A C 1
ATOM 1366 O O . THR A 1 178 ? 10.969 -8.145 -8.702 1.00 98.50 178 THR A O 1
ATOM 1369 N N . ARG A 1 179 ? 10.423 -8.265 -6.532 1.00 98.44 179 ARG A N 1
ATOM 1370 C CA . ARG A 1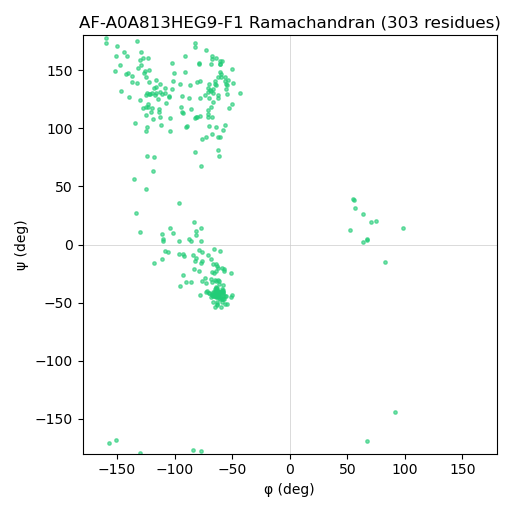 179 ? 11.256 -7.140 -6.070 1.00 98.44 179 ARG A CA 1
ATOM 1371 C C . ARG A 1 179 ? 11.836 -7.435 -4.693 1.00 98.44 179 ARG A C 1
ATOM 1373 O O . ARG A 1 179 ? 11.316 -8.301 -3.996 1.00 98.44 179 ARG A O 1
ATOM 1380 N N . ALA A 1 180 ? 12.872 -6.717 -4.279 1.00 98.06 180 ALA A N 1
ATOM 1381 C CA . ALA A 1 180 ? 13.433 -6.851 -2.936 1.00 98.06 180 ALA A CA 1
ATOM 1382 C C . ALA A 1 180 ? 13.244 -5.562 -2.134 1.00 98.06 180 ALA A C 1
ATOM 1384 O O . ALA A 1 180 ? 13.658 -4.486 -2.560 1.00 98.06 180 ALA A O 1
ATOM 1385 N N . LEU A 1 181 ? 12.625 -5.677 -0.960 1.00 97.19 181 LEU A N 1
ATOM 1386 C CA . LEU A 1 181 ? 12.562 -4.616 0.035 1.00 97.19 181 LEU A CA 1
ATOM 1387 C C . LEU A 1 181 ? 13.824 -4.678 0.894 1.00 97.19 181 LEU A C 1
ATOM 1389 O O . LEU A 1 181 ? 14.053 -5.643 1.621 1.00 97.19 181 LEU A O 1
ATOM 1393 N N . HIS A 1 182 ? 14.620 -3.622 0.831 1.00 94.50 182 HIS A N 1
ATOM 1394 C CA . HIS A 1 182 ? 15.750 -3.397 1.718 1.00 94.50 182 HIS A CA 1
ATOM 1395 C C . HIS A 1 182 ? 15.285 -2.551 2.891 1.00 94.50 182 HIS A C 1
ATOM 1397 O O . HIS A 1 182 ? 14.739 -1.468 2.689 1.00 94.50 182 HIS A O 1
ATOM 1403 N N . THR A 1 183 ? 15.537 -2.997 4.115 1.00 91.38 183 THR A N 1
ATOM 1404 C CA . THR A 1 183 ? 15.269 -2.213 5.324 1.00 91.38 183 THR A CA 1
ATOM 1405 C C . THR A 1 183 ? 16.544 -2.027 6.133 1.00 91.38 183 THR A C 1
ATOM 1407 O O . THR A 1 183 ? 17.473 -2.841 6.093 1.00 91.38 183 THR A O 1
ATOM 1410 N N . ARG A 1 184 ? 16.620 -0.903 6.849 1.00 85.00 184 ARG A N 1
ATOM 1411 C CA . ARG A 1 184 ? 17.689 -0.631 7.813 1.00 85.00 184 ARG A CA 1
ATOM 1412 C C . ARG A 1 184 ? 17.099 -0.593 9.209 1.00 85.00 184 ARG A C 1
ATOM 1414 O O . ARG A 1 184 ? 16.363 0.329 9.556 1.00 85.00 184 ARG A O 1
ATOM 1421 N N . ASN A 1 185 ? 17.506 -1.559 10.023 1.00 66.50 185 ASN A N 1
ATOM 1422 C CA . ASN A 1 185 ? 17.090 -1.690 11.417 1.00 66.50 185 ASN A CA 1
ATOM 1423 C C . ASN A 1 185 ? 18.122 -1.061 12.368 1.00 66.50 185 ASN A C 1
ATOM 1425 O O . ASN A 1 185 ? 18.363 -1.562 13.459 1.00 66.50 185 ASN A O 1
ATOM 1429 N N . ASN A 1 186 ? 18.766 0.045 11.986 1.00 55.69 186 ASN A N 1
ATOM 1430 C CA . ASN A 1 186 ? 19.769 0.664 12.848 1.00 55.69 186 ASN A CA 1
ATOM 1431 C C . ASN A 1 186 ? 19.119 1.565 13.913 1.00 55.69 186 ASN A C 1
ATOM 1433 O O . ASN A 1 186 ? 19.120 2.795 13.820 1.00 55.69 186 ASN A O 1
ATOM 1437 N N . ILE A 1 187 ? 18.606 0.940 14.981 1.00 54.53 187 ILE A N 1
ATOM 1438 C CA . ILE A 1 187 ? 18.369 1.601 16.273 1.00 54.53 187 ILE A CA 1
ATOM 1439 C C . ILE A 1 187 ? 19.724 1.738 16.998 1.00 54.53 187 ILE A C 1
ATOM 1441 O O . ILE A 1 187 ? 19.978 1.120 18.033 1.00 54.53 187 ILE A O 1
ATOM 1445 N N . VAL A 1 188 ? 20.643 2.562 16.484 1.00 49.62 188 VAL A N 1
ATOM 1446 C CA . VAL A 1 188 ? 21.939 2.770 17.154 1.00 49.62 188 VAL A CA 1
ATOM 1447 C C . VAL A 1 188 ? 21.707 3.575 18.438 1.00 49.62 188 VAL A C 1
ATOM 1449 O O . VAL A 1 188 ? 21.330 4.747 18.402 1.00 49.62 188 VAL A O 1
ATOM 1452 N N . LYS A 1 189 ? 21.926 2.948 19.605 1.00 51.97 189 LYS A N 1
ATOM 1453 C CA . LYS A 1 189 ? 21.742 3.555 20.946 1.00 51.97 189 LYS A CA 1
ATOM 1454 C C . LYS A 1 189 ? 20.338 4.143 21.180 1.00 51.97 189 LYS A C 1
ATOM 1456 O O . LYS A 1 189 ? 20.202 5.210 21.781 1.00 51.97 189 LYS A O 1
ATOM 1461 N N . GLY A 1 190 ? 19.288 3.477 20.700 1.00 48.41 190 GLY A N 1
ATOM 1462 C CA . GLY A 1 190 ? 17.913 3.966 20.882 1.00 48.41 190 GLY A CA 1
ATOM 1463 C C . GLY A 1 190 ? 17.546 5.152 19.979 1.00 48.41 190 GLY A C 1
ATOM 1464 O O . GLY A 1 190 ? 16.624 5.906 20.303 1.00 48.41 190 GLY A O 1
ATOM 1465 N N . ARG A 1 191 ? 18.278 5.367 18.878 1.00 44.47 191 ARG A N 1
ATOM 1466 C CA . ARG A 1 191 ? 17.944 6.352 17.844 1.00 44.47 191 ARG A CA 1
ATOM 1467 C C . ARG A 1 191 ? 17.840 5.646 16.499 1.00 44.47 191 ARG A C 1
ATOM 1469 O O . ARG A 1 191 ? 18.833 5.108 16.027 1.00 44.47 191 ARG A O 1
ATOM 1476 N N . VAL A 1 192 ? 16.660 5.695 15.883 1.00 49.69 192 VAL A N 1
ATOM 1477 C CA . VAL A 1 192 ? 16.542 5.481 14.438 1.00 49.69 192 VAL A CA 1
ATOM 1478 C C . VAL A 1 192 ? 17.139 6.718 13.789 1.00 49.69 192 VAL A C 1
ATOM 1480 O O . VAL A 1 192 ? 16.681 7.839 14.031 1.00 49.69 192 VAL A O 1
ATOM 1483 N N . HIS A 1 193 ? 18.229 6.546 13.054 1.00 50.00 193 HIS A N 1
ATOM 1484 C CA . HIS A 1 193 ? 18.836 7.659 12.349 1.00 50.00 193 HIS A CA 1
ATOM 1485 C C . HIS A 1 193 ? 17.900 8.048 11.196 1.00 50.00 193 HIS A C 1
ATOM 1487 O O . HIS A 1 193 ? 17.845 7.368 10.180 1.00 50.00 193 HIS A O 1
ATOM 1493 N N . GLN A 1 194 ? 17.128 9.125 11.368 1.00 51.41 194 GLN A N 1
ATOM 1494 C CA . GLN A 1 194 ? 16.237 9.633 10.317 1.00 51.41 194 GLN A CA 1
ATOM 1495 C C . GLN A 1 194 ? 17.003 10.131 9.086 1.00 51.41 194 GLN A C 1
ATOM 1497 O O . GLN A 1 194 ? 16.408 10.266 8.017 1.00 51.41 194 GLN A O 1
ATOM 1502 N N . ASN A 1 195 ? 18.317 10.387 9.191 1.00 52.72 195 ASN A N 1
ATOM 1503 C CA . ASN A 1 195 ? 19.073 10.658 7.977 1.00 52.72 195 ASN A CA 1
ATOM 1504 C C . ASN A 1 195 ? 19.198 9.347 7.203 1.00 52.72 195 ASN A C 1
ATOM 1506 O O . ASN A 1 195 ? 19.977 8.470 7.572 1.00 52.72 195 ASN A O 1
ATOM 1510 N N . CYS A 1 196 ? 18.487 9.295 6.079 1.00 54.12 196 CYS A N 1
ATOM 1511 C CA . CYS A 1 196 ? 18.663 8.326 4.998 1.00 54.12 196 CYS A CA 1
ATOM 1512 C C . CYS A 1 196 ? 20.074 8.396 4.369 1.00 54.12 196 CYS A C 1
ATOM 1514 O O . CYS A 1 196 ? 20.423 7.580 3.520 1.00 54.12 196 CYS A O 1
ATOM 1516 N N . LEU A 1 197 ? 20.887 9.376 4.788 1.00 46.59 197 LEU A N 1
ATOM 1517 C CA . LEU A 1 197 ? 22.306 9.527 4.484 1.00 46.59 197 LEU A CA 1
ATOM 1518 C C . LEU A 1 197 ? 23.110 8.629 5.431 1.00 46.59 197 LEU A C 1
ATOM 1520 O O . LEU A 1 197 ? 23.177 8.894 6.633 1.00 46.59 197 LEU A O 1
ATOM 1524 N N . VAL A 1 198 ? 23.698 7.563 4.894 1.00 53.03 198 VAL A N 1
ATOM 1525 C CA . VAL A 1 198 ? 24.310 6.487 5.686 1.00 53.03 198 VAL A CA 1
ATOM 1526 C C . VAL A 1 198 ? 25.763 6.253 5.280 1.00 53.03 198 VAL A C 1
ATOM 1528 O O . VAL A 1 198 ? 26.134 6.450 4.124 1.00 53.03 198 VAL A O 1
ATOM 1531 N N . GLY A 1 199 ? 26.575 5.831 6.256 1.00 51.00 199 GLY A N 1
ATOM 1532 C CA . GLY A 1 199 ? 27.901 5.241 6.054 1.00 51.00 199 GLY A CA 1
ATOM 1533 C C . GLY A 1 199 ? 27.849 3.773 5.589 1.00 51.00 199 GLY A C 1
ATOM 1534 O O . GLY A 1 199 ? 26.793 3.197 5.358 1.00 51.00 199 GLY A O 1
ATOM 1535 N N . HIS A 1 200 ? 29.005 3.136 5.420 1.00 51.28 200 HIS A N 1
ATOM 1536 C CA . HIS A 1 200 ? 29.113 1.814 4.782 1.00 51.28 200 HIS A CA 1
ATOM 1537 C C . HIS A 1 200 ? 28.749 0.598 5.668 1.00 51.28 200 HIS A C 1
ATOM 1539 O O . HIS A 1 200 ? 28.721 -0.513 5.147 1.00 51.28 200 HIS A O 1
ATOM 1545 N N . GLU A 1 201 ? 28.456 0.775 6.961 1.00 59.22 201 GLU A N 1
ATOM 1546 C CA . GLU A 1 201 ? 28.423 -0.316 7.963 1.00 59.22 201 GLU A CA 1
ATOM 1547 C C . GLU A 1 201 ? 27.024 -0.683 8.504 1.00 59.22 201 GLU A C 1
ATOM 1549 O O . GLU A 1 201 ? 26.918 -1.442 9.463 1.00 59.22 201 GLU A O 1
ATOM 1554 N N . ASP A 1 202 ? 25.941 -0.161 7.926 1.00 65.69 202 ASP A N 1
ATOM 1555 C CA . ASP A 1 202 ? 24.589 -0.420 8.442 1.00 65.69 202 ASP A CA 1
ATOM 1556 C C . ASP A 1 202 ? 24.119 -1.865 8.204 1.00 65.69 202 ASP A C 1
ATOM 1558 O O . ASP A 1 202 ? 24.223 -2.370 7.081 1.00 65.69 202 ASP A O 1
ATOM 1562 N N . GLU A 1 203 ? 23.539 -2.498 9.236 1.00 69.00 203 GLU A N 1
ATOM 1563 C CA . GLU A 1 203 ? 22.845 -3.785 9.116 1.00 69.00 203 GLU A CA 1
ATOM 1564 C C . GLU A 1 203 ? 21.640 -3.640 8.175 1.00 69.00 203 GLU A C 1
ATOM 1566 O O . GLU A 1 203 ? 20.791 -2.756 8.341 1.00 69.00 203 GLU A O 1
ATOM 1571 N N . ARG A 1 204 ? 21.589 -4.505 7.157 1.00 82.88 204 ARG A N 1
ATOM 1572 C CA . ARG A 1 204 ? 20.544 -4.520 6.130 1.00 82.88 204 ARG A CA 1
ATOM 1573 C C . ARG A 1 204 ? 19.787 -5.828 6.210 1.00 82.88 204 ARG A C 1
ATOM 1575 O O . ARG A 1 204 ? 20.395 -6.896 6.163 1.00 82.88 204 ARG A O 1
ATOM 1582 N N . GLU A 1 205 ? 18.472 -5.730 6.269 1.00 89.88 205 GLU A N 1
ATOM 1583 C CA . GLU A 1 205 ? 17.583 -6.861 6.058 1.00 89.88 205 GLU A CA 1
ATOM 1584 C C . GLU A 1 205 ? 17.011 -6.750 4.643 1.00 89.88 205 GLU A C 1
ATOM 1586 O O . GLU A 1 205 ? 16.638 -5.666 4.190 1.00 89.88 205 GLU A O 1
ATOM 1591 N N . VAL A 1 206 ? 17.016 -7.867 3.917 1.00 93.38 206 VAL A N 1
ATOM 1592 C CA . VAL A 1 206 ? 16.516 -7.938 2.544 1.00 93.38 206 VAL A CA 1
ATOM 1593 C C . VAL A 1 206 ? 15.376 -8.935 2.519 1.00 93.38 206 VAL A C 1
ATOM 1595 O O . VAL A 1 206 ? 15.575 -10.118 2.798 1.00 93.38 206 VAL A O 1
ATOM 1598 N N . LEU A 1 207 ? 14.189 -8.452 2.172 1.00 95.31 207 LEU A N 1
ATOM 1599 C CA . LEU A 1 207 ? 12.993 -9.266 2.023 1.00 95.31 207 LEU A CA 1
ATOM 1600 C C . LEU A 1 207 ? 12.593 -9.286 0.553 1.00 95.31 207 LEU A C 1
ATOM 1602 O O . LEU A 1 207 ? 12.150 -8.279 0.000 1.00 95.31 207 LEU A O 1
ATOM 1606 N N . TRP A 1 208 ? 12.755 -10.439 -0.086 1.00 97.69 208 TRP A N 1
ATOM 1607 C CA . TRP A 1 208 ? 12.225 -10.658 -1.427 1.00 97.69 208 TRP A CA 1
ATOM 1608 C C . TRP A 1 208 ? 10.701 -10.758 -1.360 1.00 97.69 208 TRP A C 1
ATOM 1610 O O . TRP A 1 208 ? 10.175 -11.478 -0.520 1.00 97.69 208 TRP A O 1
ATOM 1620 N N . GLN A 1 209 ? 10.026 -10.015 -2.235 1.00 98.06 209 GLN A N 1
ATOM 1621 C CA . GLN A 1 209 ? 8.590 -10.066 -2.468 1.00 98.06 209 GLN A CA 1
ATOM 1622 C C . GLN A 1 209 ? 8.347 -10.642 -3.865 1.00 98.06 209 GLN A C 1
ATOM 1624 O O . GLN A 1 209 ? 8.512 -9.951 -4.874 1.00 98.06 209 GLN A O 1
ATOM 1629 N N . ASN A 1 210 ? 7.960 -11.911 -3.912 1.00 98.50 210 ASN A N 1
ATOM 1630 C CA . ASN A 1 210 ? 7.536 -12.614 -5.116 1.00 98.50 210 ASN A CA 1
ATOM 1631 C C . ASN A 1 210 ? 6.066 -12.326 -5.453 1.00 98.50 210 ASN A C 1
ATOM 1633 O O . ASN A 1 210 ? 5.304 -11.775 -4.654 1.00 98.50 210 ASN A O 1
ATOM 1637 N N . GLN A 1 211 ? 5.633 -12.757 -6.637 1.00 98.19 211 GLN A N 1
ATOM 1638 C CA . GLN A 1 211 ? 4.220 -12.731 -7.008 1.00 98.19 211 GLN A CA 1
ATOM 1639 C C . GLN A 1 211 ? 3.345 -13.480 -5.983 1.00 98.19 211 GLN A C 1
ATOM 1641 O O . GLN A 1 211 ? 3.636 -14.601 -5.574 1.00 98.19 211 GLN A O 1
ATOM 1646 N N . GLY A 1 212 ? 2.240 -12.857 -5.586 1.00 98.31 212 GLY A N 1
ATOM 1647 C CA . GLY A 1 212 ? 1.321 -13.339 -4.558 1.00 98.31 212 GLY A CA 1
ATOM 1648 C C . GLY A 1 212 ? 1.744 -13.012 -3.131 1.00 98.31 212 GLY A C 1
ATOM 1649 O O . GLY A 1 212 ? 0.908 -13.092 -2.236 1.00 98.31 212 GLY A O 1
ATOM 1650 N N . GLU A 1 213 ? 2.990 -12.610 -2.887 1.00 98.19 213 GLU A N 1
ATOM 1651 C CA . GLU A 1 213 ? 3.422 -12.235 -1.545 1.00 98.19 213 GLU A CA 1
ATOM 1652 C C . GLU A 1 213 ? 2.932 -10.834 -1.181 1.00 98.19 213 GLU A C 1
ATOM 1654 O O . GLU A 1 213 ? 2.938 -9.891 -1.979 1.00 98.19 213 GLU A O 1
ATOM 1659 N N . ALA A 1 214 ? 2.522 -10.693 0.070 1.00 97.94 214 ALA A N 1
ATOM 1660 C CA . ALA A 1 214 ? 2.072 -9.447 0.649 1.00 97.94 214 ALA A CA 1
ATOM 1661 C C . ALA A 1 214 ? 2.797 -9.187 1.965 1.00 97.94 214 ALA A C 1
ATOM 1663 O O . ALA A 1 214 ? 3.216 -10.122 2.650 1.00 97.94 214 ALA A O 1
ATOM 1664 N N . TYR A 1 215 ? 2.905 -7.920 2.348 1.00 97.19 215 TYR A N 1
ATOM 1665 C CA . TYR A 1 215 ? 3.332 -7.564 3.693 1.00 97.19 215 TYR A CA 1
ATOM 1666 C C . TYR A 1 215 ? 2.581 -6.351 4.233 1.00 97.19 215 TYR A C 1
ATOM 1668 O O . TYR A 1 215 ? 2.254 -5.431 3.487 1.00 97.19 215 TYR A O 1
ATOM 1676 N N . LEU A 1 216 ? 2.342 -6.339 5.544 1.00 97.31 216 LEU A N 1
ATOM 1677 C CA . LEU A 1 216 ? 1.894 -5.165 6.289 1.00 97.31 216 LEU A CA 1
ATOM 1678 C C . LEU A 1 216 ? 3.063 -4.607 7.101 1.00 97.31 216 LEU A C 1
ATOM 1680 O O . LEU A 1 216 ? 3.698 -5.341 7.860 1.00 97.31 216 LEU A O 1
ATOM 1684 N N . SER A 1 217 ? 3.333 -3.311 6.956 1.00 95.75 217 SER A N 1
ATOM 1685 C CA . SER A 1 217 ? 4.364 -2.617 7.726 1.00 95.75 217 SER A CA 1
ATOM 1686 C C . SER A 1 217 ? 4.048 -1.127 7.929 1.00 95.75 217 SER A C 1
ATOM 1688 O O . SER A 1 217 ? 2.926 -0.674 7.696 1.00 95.75 217 SER A O 1
ATOM 1690 N N . VAL A 1 218 ? 5.045 -0.381 8.407 1.00 94.75 218 VAL A N 1
ATOM 1691 C CA . VAL A 1 218 ? 5.006 1.034 8.816 1.00 94.75 218 VAL A CA 1
ATOM 1692 C C . VAL A 1 218 ? 6.224 1.808 8.272 1.00 94.75 218 VAL A C 1
ATOM 1694 O O . VAL A 1 218 ? 6.995 2.388 9.041 1.00 94.75 218 VAL A O 1
ATOM 1697 N N . PRO A 1 219 ? 6.459 1.811 6.946 1.00 94.12 219 PRO A N 1
ATOM 1698 C CA . PRO A 1 219 ? 7.689 2.330 6.336 1.00 94.12 219 PRO A CA 1
ATOM 1699 C C . PRO A 1 219 ? 7.904 3.846 6.492 1.00 94.12 219 PRO A C 1
ATOM 1701 O O . PRO A 1 219 ? 8.958 4.359 6.124 1.00 94.12 219 PRO A O 1
ATOM 1704 N N . CYS A 1 220 ? 6.954 4.582 7.081 1.00 92.50 220 CYS A N 1
ATOM 1705 C CA . CYS A 1 220 ? 7.170 5.964 7.520 1.00 92.50 220 CYS A CA 1
ATOM 1706 C C . CYS A 1 220 ? 7.995 6.076 8.819 1.00 92.50 220 CYS A C 1
ATOM 1708 O O . CYS A 1 220 ? 8.334 7.179 9.240 1.00 92.50 220 CYS A O 1
ATOM 1710 N N . CYS A 1 221 ? 8.311 4.953 9.475 1.00 89.56 221 CYS A N 1
ATOM 1711 C CA . CYS A 1 221 ? 9.037 4.921 10.747 1.00 89.56 221 CYS A CA 1
ATOM 1712 C C . CYS A 1 221 ? 10.483 4.406 10.625 1.00 89.56 221 CYS A C 1
ATOM 1714 O O . CYS A 1 221 ? 11.212 4.417 11.621 1.00 89.56 221 CYS A O 1
ATOM 1716 N N . PHE A 1 222 ? 10.911 3.934 9.449 1.00 87.62 222 PHE A N 1
ATOM 1717 C CA . PHE A 1 222 ? 12.266 3.421 9.228 1.00 87.62 222 PHE A CA 1
ATOM 1718 C C . PHE A 1 222 ? 12.727 3.602 7.770 1.00 87.62 222 PHE A C 1
ATOM 1720 O O . PHE A 1 222 ? 11.899 3.563 6.858 1.00 87.62 222 PHE A O 1
ATOM 1727 N N . PRO A 1 223 ? 14.039 3.791 7.521 1.00 89.69 223 PRO A N 1
ATOM 1728 C CA . PRO A 1 223 ? 14.566 3.867 6.166 1.00 89.69 223 PRO A CA 1
ATOM 1729 C C . PRO A 1 223 ? 14.438 2.533 5.435 1.00 89.69 223 PRO A C 1
ATOM 1731 O O . PRO A 1 223 ? 14.821 1.479 5.955 1.00 89.69 223 PRO A O 1
ATOM 1734 N N . HIS A 1 224 ? 13.965 2.598 4.201 1.00 93.75 224 HIS A N 1
ATOM 1735 C CA . HIS A 1 224 ? 13.860 1.454 3.315 1.00 93.75 224 HIS A CA 1
ATOM 1736 C C . HIS A 1 224 ? 14.157 1.859 1.868 1.00 93.75 224 HIS A C 1
ATOM 1738 O O . HIS A 1 224 ? 14.248 3.044 1.536 1.00 93.75 224 HIS A O 1
ATOM 1744 N N . ALA A 1 225 ? 14.384 0.867 1.019 1.00 95.06 225 ALA A N 1
ATOM 1745 C CA . ALA A 1 225 ? 14.600 1.043 -0.407 1.00 95.06 225 ALA A CA 1
ATOM 1746 C C . ALA A 1 225 ? 14.127 -0.208 -1.152 1.00 95.06 225 ALA A C 1
ATOM 1748 O O . ALA A 1 225 ? 13.976 -1.269 -0.546 1.00 95.06 225 ALA A O 1
ATOM 1749 N N . VAL A 1 226 ? 13.904 -0.100 -2.458 1.00 97.44 226 VAL A N 1
ATOM 1750 C CA . VAL A 1 226 ? 13.440 -1.227 -3.271 1.00 97.44 226 VAL A CA 1
ATOM 1751 C C . VAL A 1 226 ? 14.428 -1.487 -4.399 1.00 97.44 226 VAL A C 1
ATOM 1753 O O . VAL A 1 226 ? 14.823 -0.565 -5.109 1.00 97.44 226 VAL A O 1
ATOM 1756 N N . GLU A 1 227 ? 14.832 -2.744 -4.520 1.00 97.56 227 GLU A N 1
ATOM 1757 C CA . GLU A 1 227 ? 15.610 -3.287 -5.631 1.00 97.56 227 GLU A CA 1
ATOM 1758 C C . GLU A 1 227 ? 14.667 -3.930 -6.647 1.00 97.56 227 GLU A C 1
ATOM 1760 O O . GLU A 1 227 ? 13.710 -4.627 -6.282 1.00 97.56 227 GLU A O 1
ATOM 1765 N N . TYR A 1 228 ? 14.962 -3.694 -7.924 1.00 98.50 228 TYR A N 1
ATOM 1766 C CA . TYR A 1 228 ? 14.158 -4.153 -9.047 1.00 98.50 228 TYR A CA 1
ATOM 1767 C C . TYR A 1 228 ? 15.046 -4.954 -10.003 1.00 98.50 228 TYR A C 1
ATOM 1769 O O . TYR A 1 228 ? 15.900 -4.354 -10.659 1.00 98.50 228 TYR A O 1
ATOM 1777 N N . PRO A 1 229 ? 14.860 -6.279 -10.123 1.00 98.44 229 PRO A N 1
ATOM 1778 C CA . PRO A 1 229 ? 15.504 -7.056 -11.175 1.00 98.44 229 PRO A CA 1
ATOM 1779 C C . PRO A 1 229 ? 15.121 -6.544 -12.569 1.00 98.44 229 PRO A C 1
ATOM 1781 O O . PRO A 1 229 ? 14.071 -5.921 -12.747 1.00 98.44 229 PRO A O 1
ATOM 1784 N N . ALA A 1 230 ? 15.951 -6.841 -13.568 1.00 98.50 230 ALA A N 1
ATOM 1785 C CA . ALA A 1 230 ? 15.611 -6.543 -14.954 1.00 98.50 230 ALA A CA 1
ATOM 1786 C C . ALA A 1 230 ? 14.424 -7.401 -15.420 1.00 98.50 230 ALA A C 1
ATOM 1788 O O . ALA A 1 230 ? 14.444 -8.627 -15.286 1.00 98.50 230 ALA A O 1
ATOM 1789 N N . PHE A 1 231 ? 13.420 -6.757 -16.012 1.00 98.31 231 PHE A N 1
ATOM 1790 C CA . PHE A 1 231 ? 12.222 -7.407 -16.545 1.00 98.31 231 PHE A CA 1
ATOM 1791 C C . PHE A 1 231 ? 11.816 -6.765 -17.868 1.00 98.31 231 PHE A C 1
ATOM 1793 O O . PHE A 1 231 ? 11.977 -5.564 -18.063 1.00 98.31 231 PHE A O 1
ATOM 1800 N N . ASP A 1 232 ? 11.252 -7.542 -18.784 1.00 98.31 232 ASP A N 1
ATOM 1801 C CA . ASP A 1 232 ? 10.567 -6.975 -19.948 1.00 98.31 232 ASP A CA 1
ATOM 1802 C C . ASP A 1 232 ? 9.117 -6.591 -19.603 1.00 98.31 232 ASP A C 1
ATOM 1804 O O . ASP A 1 232 ? 8.687 -6.666 -18.452 1.00 98.31 232 ASP A O 1
ATOM 1808 N N . TRP A 1 233 ? 8.355 -6.124 -20.593 1.00 97.56 233 TRP A N 1
ATOM 1809 C CA . TRP A 1 233 ? 6.958 -5.757 -20.366 1.00 97.56 233 TRP A CA 1
ATOM 1810 C C . TRP A 1 233 ? 6.099 -6.960 -19.949 1.00 97.56 233 TRP A C 1
ATOM 1812 O O . TRP A 1 233 ? 5.236 -6.831 -19.083 1.00 97.56 233 TRP A O 1
ATOM 1822 N N . ASP A 1 234 ? 6.320 -8.135 -20.533 1.00 97.50 234 ASP A N 1
ATOM 1823 C CA . ASP A 1 234 ? 5.473 -9.309 -20.291 1.00 97.50 234 ASP A CA 1
ATOM 1824 C C . ASP A 1 234 ? 5.725 -9.925 -18.907 1.00 97.50 234 ASP A C 1
ATOM 1826 O O . ASP A 1 234 ? 4.810 -10.464 -18.287 1.00 97.50 234 ASP A O 1
ATOM 1830 N N . SER A 1 235 ? 6.947 -9.775 -18.396 1.00 97.62 235 SER A N 1
ATOM 1831 C CA . SER A 1 235 ? 7.385 -10.210 -17.064 1.00 97.62 235 SER A CA 1
ATOM 1832 C C . SER A 1 235 ? 7.450 -9.079 -16.030 1.00 97.62 235 SER A C 1
ATOM 1834 O O . SER A 1 235 ? 7.956 -9.279 -14.925 1.00 97.62 235 SER A O 1
ATOM 1836 N N . ARG A 1 236 ? 6.915 -7.898 -16.370 1.00 98.50 236 ARG A N 1
ATOM 1837 C CA . ARG A 1 236 ? 6.956 -6.685 -15.543 1.00 98.50 236 ARG A CA 1
ATOM 1838 C C . ARG A 1 236 ? 6.495 -6.921 -14.105 1.00 98.50 236 ARG A C 1
ATOM 1840 O O . ARG A 1 236 ? 5.604 -7.732 -13.815 1.00 98.50 236 ARG A O 1
ATOM 1847 N N . ILE A 1 237 ? 7.045 -6.111 -13.212 1.00 98.75 237 ILE A N 1
ATOM 1848 C CA . ILE A 1 237 ? 6.623 -6.061 -11.819 1.00 98.75 237 ILE A CA 1
ATOM 1849 C C . ILE A 1 237 ? 5.336 -5.248 -11.752 1.00 98.75 237 ILE A C 1
ATOM 1851 O O . ILE A 1 237 ? 5.297 -4.105 -12.205 1.00 98.75 237 ILE A O 1
ATOM 1855 N N . VAL A 1 238 ? 4.296 -5.829 -11.160 1.00 98.69 238 VAL A N 1
ATOM 1856 C CA . VAL A 1 238 ? 3.051 -5.129 -10.831 1.00 98.69 238 VAL A CA 1
ATOM 1857 C C . VAL A 1 238 ? 2.863 -5.226 -9.332 1.00 98.69 238 VAL A C 1
ATOM 1859 O O . VAL A 1 238 ? 2.660 -6.317 -8.795 1.00 98.69 238 VAL A O 1
ATOM 1862 N N . ALA A 1 239 ? 2.932 -4.085 -8.660 1.00 98.62 239 ALA A N 1
ATOM 1863 C CA . ALA A 1 239 ? 2.806 -3.996 -7.220 1.00 98.62 239 ALA A CA 1
ATOM 1864 C C . ALA A 1 239 ? 1.729 -2.993 -6.819 1.00 98.62 239 ALA A C 1
ATOM 1866 O O . ALA A 1 239 ? 1.524 -1.978 -7.481 1.00 98.62 239 ALA A O 1
ATOM 1867 N N . VAL A 1 240 ? 1.056 -3.267 -5.707 1.00 98.75 240 VAL A N 1
ATOM 1868 C CA . VAL A 1 240 ? 0.042 -2.373 -5.146 1.00 98.75 240 VAL A CA 1
ATOM 1869 C C . VAL A 1 240 ? 0.448 -1.998 -3.733 1.00 98.75 240 VAL A C 1
ATOM 1871 O O . VAL A 1 240 ? 0.749 -2.872 -2.925 1.00 98.75 240 VAL A O 1
ATOM 1874 N N . GLN A 1 241 ? 0.448 -0.706 -3.431 1.00 98.69 241 GLN A N 1
ATOM 1875 C CA . GLN A 1 241 ? 0.604 -0.178 -2.081 1.00 98.69 241 GLN A CA 1
ATOM 1876 C C . GLN A 1 241 ? -0.736 0.374 -1.610 1.00 98.69 241 GLN A C 1
ATOM 1878 O O . GLN A 1 241 ? -1.376 1.150 -2.318 1.00 98.69 241 GLN A O 1
ATOM 1883 N N . ILE A 1 242 ? -1.159 -0.015 -0.413 1.00 98.75 242 ILE A N 1
ATOM 1884 C CA . ILE A 1 242 ? -2.453 0.340 0.157 1.00 98.75 242 ILE A CA 1
ATOM 1885 C C . ILE A 1 242 ? -2.205 0.934 1.546 1.00 98.75 242 ILE A C 1
ATOM 1887 O O . ILE A 1 242 ? -1.665 0.276 2.436 1.00 98.75 242 ILE A O 1
ATOM 1891 N N . ARG A 1 243 ? -2.569 2.203 1.710 1.00 98.50 243 ARG A N 1
ATOM 1892 C CA . ARG A 1 243 ? -2.139 3.090 2.797 1.00 98.50 243 ARG A CA 1
ATOM 1893 C C . ARG A 1 243 ? -3.325 3.787 3.463 1.00 98.50 243 ARG A C 1
ATOM 1895 O O . ARG A 1 243 ? -4.485 3.582 3.091 1.00 98.50 243 ARG A O 1
ATOM 1902 N N . LEU A 1 244 ? -3.045 4.632 4.451 1.00 98.25 244 LEU A N 1
ATOM 1903 C CA . LEU A 1 244 ? -4.033 5.546 5.020 1.00 98.25 244 LEU A CA 1
ATOM 1904 C C . LEU A 1 244 ? -4.388 6.637 4.004 1.00 98.25 244 LEU A C 1
ATOM 1906 O O . LEU A 1 244 ? -3.500 7.266 3.439 1.00 98.25 244 LEU A O 1
ATOM 1910 N N . LEU A 1 245 ? -5.671 6.915 3.803 1.00 97.56 245 LEU A N 1
ATOM 1911 C CA . LEU A 1 245 ? -6.088 8.098 3.059 1.00 97.56 245 LEU A CA 1
ATOM 1912 C C . LEU A 1 245 ? -6.230 9.271 4.030 1.00 97.56 245 LEU A C 1
ATOM 1914 O O . LEU A 1 245 ? -7.208 9.354 4.771 1.00 97.56 245 LEU A O 1
ATOM 1918 N N . LEU A 1 246 ? -5.224 10.142 4.034 1.00 95.44 246 LEU A N 1
ATOM 1919 C CA . LEU A 1 246 ? -5.163 11.334 4.879 1.00 95.44 246 LEU A CA 1
ATOM 1920 C C . LEU A 1 246 ? -5.559 12.583 4.088 1.00 95.44 246 LEU A C 1
ATOM 1922 O O . LEU A 1 246 ? -5.278 12.683 2.889 1.00 95.44 246 LEU A O 1
ATOM 1926 N N . SER A 1 247 ? -6.184 13.543 4.765 1.00 93.00 247 SER A N 1
ATOM 1927 C CA . SER A 1 247 ? -6.373 14.893 4.233 1.00 93.00 247 SER A CA 1
ATOM 1928 C C . SER A 1 247 ? -5.054 15.677 4.225 1.00 93.00 247 SER A C 1
ATOM 1930 O O . SER A 1 247 ? -4.068 15.284 4.852 1.00 93.00 247 SER A O 1
ATOM 1932 N N . GLU A 1 248 ? -5.031 16.813 3.526 1.00 90.06 248 GLU A N 1
ATOM 1933 C CA . GLU A 1 248 ? -3.868 17.709 3.493 1.00 90.06 248 GLU A CA 1
ATOM 1934 C C . GLU A 1 248 ? -3.450 18.166 4.902 1.00 90.06 248 GLU A C 1
ATOM 1936 O O . GLU A 1 248 ? -2.272 18.101 5.262 1.00 90.06 248 GLU A O 1
ATOM 1941 N N . ASP A 1 249 ? -4.426 18.544 5.731 1.00 88.88 249 ASP A N 1
ATOM 1942 C CA . ASP A 1 249 ? -4.195 18.991 7.107 1.00 88.88 249 ASP A CA 1
ATOM 1943 C C . ASP A 1 249 ? -3.613 17.882 7.990 1.00 88.88 249 ASP A C 1
ATOM 1945 O O . ASP A 1 249 ? -2.757 18.146 8.836 1.00 88.88 249 ASP A O 1
ATOM 1949 N N . GLU A 1 250 ? -4.057 16.642 7.791 1.00 90.75 250 GLU A N 1
ATOM 1950 C CA . GLU A 1 250 ? -3.577 15.469 8.531 1.00 90.75 250 GLU A CA 1
ATOM 1951 C C . GLU A 1 250 ? -2.158 15.069 8.108 1.00 90.75 250 GLU A C 1
ATOM 1953 O O . GLU A 1 250 ? -1.372 14.599 8.935 1.00 90.75 250 GLU A O 1
ATOM 1958 N N . LEU A 1 251 ? -1.820 15.267 6.830 1.00 88.19 251 LEU A N 1
ATOM 1959 C CA . LEU A 1 251 ? -0.518 14.921 6.267 1.00 88.19 251 LEU A CA 1
ATOM 1960 C C . LEU A 1 251 ? 0.562 15.952 6.624 1.00 88.19 251 LEU A C 1
ATOM 1962 O O . LEU A 1 251 ? 1.674 15.571 6.988 1.00 88.19 251 LEU A O 1
ATOM 1966 N N . PHE A 1 252 ? 0.242 17.247 6.532 1.00 83.75 252 PHE A N 1
ATOM 1967 C CA . PHE A 1 252 ? 1.213 18.336 6.704 1.00 83.75 252 PHE A CA 1
ATOM 1968 C C . PHE A 1 252 ? 1.086 19.088 8.035 1.00 83.75 252 PHE A C 1
ATOM 1970 O O . PHE A 1 252 ? 1.926 19.933 8.343 1.00 83.75 252 PHE A O 1
ATOM 1977 N N . GLY A 1 253 ? 0.058 18.804 8.843 1.00 74.62 253 GLY A N 1
ATOM 1978 C CA . GLY A 1 253 ? -0.149 19.448 10.144 1.00 74.62 253 GLY A CA 1
ATOM 1979 C C . GLY A 1 253 ? -0.394 20.960 10.054 1.00 74.62 253 GLY A C 1
ATOM 1980 O O . GLY A 1 253 ? -0.072 21.693 10.989 1.00 74.62 253 GLY A O 1
ATOM 1981 N N . MET A 1 254 ? -0.920 21.453 8.928 1.00 56.72 254 MET A N 1
ATOM 1982 C CA . MET A 1 254 ? -0.794 22.858 8.514 1.00 56.72 254 MET A CA 1
ATOM 1983 C C . MET A 1 254 ? -1.760 23.875 9.150 1.00 56.72 254 MET A C 1
ATOM 1985 O O . MET A 1 254 ? -1.777 25.038 8.752 1.00 56.72 254 MET A O 1
ATOM 1989 N N . MET A 1 255 ? -2.507 23.533 10.199 1.00 46.00 255 MET A N 1
ATOM 1990 C CA . MET A 1 255 ? -3.561 24.415 10.717 1.00 46.00 255 MET A CA 1
ATOM 1991 C C . MET A 1 255 ? -3.363 24.883 12.158 1.00 46.00 255 MET A C 1
ATOM 1993 O O . MET A 1 255 ? -4.200 24.590 13.001 1.00 46.00 255 MET A O 1
ATOM 1997 N N . GLY A 1 256 ? -2.300 25.649 12.455 1.00 53.34 256 GLY A N 1
ATOM 1998 C CA . GLY A 1 256 ? -2.205 26.519 13.654 1.00 53.34 256 GLY A CA 1
ATOM 1999 C C . GLY A 1 256 ? -2.486 25.862 15.020 1.00 53.34 256 GLY A C 1
ATOM 2000 O O . GLY A 1 256 ? -2.680 26.550 16.020 1.00 53.34 256 GLY A O 1
ATOM 2001 N N . LYS A 1 257 ? -2.536 24.533 15.046 1.00 55.28 257 LYS A N 1
ATOM 2002 C CA . LYS A 1 257 ? -2.844 23.656 16.158 1.00 55.28 257 LYS A CA 1
ATOM 2003 C C . LYS A 1 257 ? -1.640 22.748 16.240 1.00 55.28 257 LYS A C 1
ATOM 2005 O O . LYS A 1 257 ? -1.475 21.826 15.441 1.00 55.28 257 LYS A O 1
ATOM 2010 N N . GLU A 1 258 ? -0.767 23.054 17.188 1.00 55.38 258 GLU A N 1
ATOM 2011 C CA . GLU A 1 258 ? 0.152 22.059 17.723 1.00 55.38 258 GLU A CA 1
ATOM 2012 C C . GLU A 1 258 ? -0.684 20.773 17.932 1.00 55.38 258 GLU A C 1
ATOM 2014 O O . GLU A 1 258 ? -1.794 20.868 18.456 1.00 55.38 258 GLU A O 1
ATOM 2019 N N . HIS A 1 259 ? -0.225 19.609 17.449 1.00 58.84 259 HIS A N 1
ATOM 2020 C CA . HIS A 1 259 ? -0.850 18.272 17.615 1.00 58.84 259 HIS A CA 1
ATOM 2021 C C . HIS A 1 259 ? -1.728 17.670 16.488 1.00 58.84 259 HIS A C 1
ATOM 2023 O O . HIS A 1 259 ? -2.388 16.665 16.749 1.00 58.84 259 HIS A O 1
ATOM 2029 N N . CYS A 1 260 ? -1.724 18.174 15.246 1.00 61.91 260 CYS A N 1
ATOM 2030 C CA . CYS A 1 260 ? -2.511 17.549 14.159 1.00 61.91 260 CYS A CA 1
ATOM 2031 C C . CYS A 1 260 ? -1.758 16.571 13.237 1.00 61.91 260 CYS A C 1
ATOM 2033 O O . CYS A 1 260 ? -2.418 15.931 12.434 1.00 61.91 260 CYS A O 1
ATOM 2035 N N . ALA A 1 261 ? -0.433 16.428 13.313 1.00 76.81 261 ALA A N 1
ATOM 2036 C CA . ALA A 1 261 ? 0.294 15.468 12.470 1.00 76.81 261 ALA A CA 1
ATOM 2037 C C . ALA A 1 261 ? 0.421 14.095 13.155 1.00 76.81 261 ALA A C 1
ATOM 2039 O O . ALA A 1 261 ? 0.533 14.018 14.383 1.00 76.81 261 ALA A O 1
ATOM 2040 N N . LEU A 1 262 ? 0.442 13.012 12.369 1.00 83.94 262 LEU A N 1
ATOM 2041 C CA . LEU A 1 262 ? 0.744 11.673 12.883 1.00 83.94 262 LEU A CA 1
ATOM 2042 C C . LEU A 1 262 ? 2.166 11.626 13.464 1.00 83.94 262 LEU A C 1
ATOM 2044 O O . LEU A 1 262 ? 3.137 12.003 12.810 1.00 83.94 262 LEU A O 1
ATOM 2048 N N . ASP A 1 263 ? 2.284 11.130 14.695 1.00 82.88 263 ASP A N 1
ATOM 2049 C CA . ASP A 1 263 ? 3.566 10.907 15.370 1.00 82.88 263 ASP A CA 1
ATOM 2050 C C . ASP A 1 263 ? 4.297 9.704 14.756 1.00 82.88 263 ASP A C 1
ATOM 2052 O O . ASP A 1 263 ? 4.058 8.562 15.151 1.00 82.88 263 ASP A O 1
ATOM 2056 N N . VAL A 1 264 ? 5.158 9.977 13.770 1.00 82.75 264 VAL A N 1
ATOM 2057 C CA . VAL A 1 264 ? 6.001 8.994 13.062 1.00 82.75 264 VAL A CA 1
ATOM 2058 C C . VAL A 1 264 ? 7.326 8.697 13.770 1.00 82.75 264 VAL A C 1
ATOM 2060 O O . VAL A 1 264 ? 8.129 7.931 13.238 1.00 82.75 264 VAL A O 1
ATOM 2063 N N . ASP A 1 265 ? 7.601 9.269 14.955 1.00 81.56 265 ASP A N 1
ATOM 2064 C CA . ASP A 1 265 ? 8.771 8.830 15.727 1.00 81.56 265 ASP A CA 1
ATOM 2065 C C . ASP A 1 265 ? 8.505 7.382 16.172 1.00 81.56 265 ASP A C 1
ATOM 2067 O O . ASP A 1 265 ? 7.519 7.138 16.866 1.00 81.56 265 ASP A O 1
ATOM 2071 N N . PRO A 1 266 ? 9.364 6.403 15.839 1.00 74.44 266 PRO A N 1
ATOM 2072 C CA . PRO A 1 266 ? 9.187 5.018 16.277 1.00 74.44 266 PRO A CA 1
ATOM 2073 C C . PRO A 1 266 ? 9.156 4.863 17.808 1.00 74.44 266 PRO A C 1
ATOM 2075 O O . PRO A 1 266 ? 8.639 3.871 18.313 1.00 74.44 266 PRO A O 1
ATOM 2078 N N . ARG A 1 267 ? 9.681 5.836 18.565 1.00 72.44 267 ARG A N 1
ATOM 2079 C CA . ARG A 1 267 ? 9.601 5.916 20.040 1.00 72.44 267 ARG A CA 1
ATOM 2080 C C . ARG A 1 267 ? 8.391 6.706 20.530 1.00 72.44 267 ARG A C 1
ATOM 2082 O O . ARG A 1 267 ? 8.128 6.740 21.734 1.00 72.44 267 ARG A O 1
ATOM 2089 N N . GLY A 1 268 ? 7.712 7.367 19.605 1.00 79.50 268 GLY A N 1
ATOM 2090 C CA . GLY A 1 268 ? 6.454 8.048 19.795 1.00 79.50 268 GLY A CA 1
ATOM 2091 C C . GLY A 1 268 ? 5.362 7.091 20.250 1.00 79.50 268 GLY A C 1
ATOM 2092 O O . GLY A 1 268 ? 5.432 5.871 20.072 1.00 79.50 268 GLY A O 1
ATOM 2093 N N . GLY A 1 269 ? 4.339 7.651 20.883 1.00 84.81 269 GLY A N 1
ATOM 2094 C CA . GLY A 1 269 ? 3.263 6.854 21.464 1.00 84.81 269 GLY A CA 1
ATOM 2095 C C . GLY A 1 269 ? 2.484 6.080 20.410 1.00 84.81 269 GLY A C 1
ATOM 2096 O O . GLY A 1 269 ? 2.233 4.886 20.568 1.00 84.81 269 GLY A O 1
ATOM 2097 N N . THR A 1 270 ? 2.155 6.756 19.309 1.00 90.38 270 THR A N 1
ATOM 2098 C CA . THR A 1 270 ? 1.380 6.191 18.201 1.00 90.38 270 THR A CA 1
ATOM 2099 C C . THR A 1 270 ? 2.133 5.042 17.534 1.00 90.38 270 THR A C 1
ATOM 2101 O O . THR A 1 270 ? 1.592 3.939 17.440 1.00 90.38 270 THR A O 1
ATOM 2104 N N . ALA A 1 271 ? 3.396 5.253 17.145 1.00 88.81 271 ALA A N 1
ATOM 2105 C CA . ALA A 1 271 ? 4.212 4.215 16.519 1.00 88.81 271 ALA A CA 1
ATOM 2106 C C . ALA A 1 271 ? 4.424 3.015 17.449 1.00 88.81 271 ALA A C 1
ATOM 2108 O O . ALA A 1 271 ? 4.188 1.881 17.041 1.00 88.81 271 ALA A O 1
ATOM 2109 N N . ALA A 1 272 ? 4.767 3.244 18.722 1.00 87.19 272 ALA A N 1
ATOM 2110 C CA . ALA A 1 272 ? 4.971 2.164 19.687 1.00 87.19 272 ALA A CA 1
ATOM 2111 C C . ALA A 1 272 ? 3.702 1.321 19.921 1.00 87.19 272 ALA A C 1
ATOM 2113 O O . ALA A 1 272 ? 3.794 0.111 20.151 1.00 87.19 272 ALA A O 1
ATOM 2114 N N . ILE A 1 273 ? 2.513 1.937 19.874 1.00 92.19 273 ILE A N 1
ATOM 2115 C CA . ILE A 1 273 ? 1.239 1.209 19.917 1.00 92.19 273 ILE A CA 1
ATOM 2116 C C . ILE A 1 273 ? 1.093 0.342 18.665 1.00 92.19 273 ILE A C 1
ATOM 2118 O O . ILE A 1 273 ? 0.920 -0.869 18.798 1.00 92.19 273 ILE A O 1
ATOM 2122 N N . VAL A 1 274 ? 1.220 0.921 17.468 1.00 93.25 274 VAL A N 1
ATOM 2123 C CA . VAL A 1 274 ? 1.079 0.175 16.205 1.00 93.25 274 VAL A CA 1
ATOM 2124 C C . VAL A 1 274 ? 2.078 -0.981 16.130 1.00 93.25 274 VAL A C 1
ATOM 2126 O O . VAL A 1 274 ? 1.678 -2.113 15.874 1.00 93.25 274 VAL A O 1
ATOM 2129 N N . PHE A 1 275 ? 3.350 -0.738 16.449 1.00 91.00 275 PHE A N 1
ATOM 2130 C CA . PHE A 1 275 ? 4.414 -1.745 16.412 1.00 91.00 275 PHE A CA 1
ATOM 2131 C C . PHE A 1 275 ? 4.089 -2.935 17.311 1.00 91.00 275 PHE A C 1
ATOM 2133 O O . PHE A 1 275 ? 4.261 -4.078 16.906 1.00 91.00 275 PHE A O 1
ATOM 2140 N N . ARG A 1 276 ? 3.572 -2.679 18.518 1.00 90.38 276 ARG A N 1
ATOM 2141 C CA . ARG A 1 276 ? 3.163 -3.742 19.440 1.00 90.38 276 ARG A CA 1
ATOM 2142 C C . ARG A 1 276 ? 1.993 -4.557 18.892 1.00 90.38 276 ARG A C 1
ATOM 2144 O O . ARG A 1 276 ? 2.011 -5.775 19.025 1.00 90.38 276 ARG A O 1
ATOM 2151 N N . HIS A 1 277 ? 0.982 -3.916 18.302 1.00 93.56 277 HIS A N 1
ATOM 2152 C CA . HIS A 1 277 ? -0.143 -4.638 17.687 1.00 93.56 277 HIS A CA 1
ATOM 2153 C C . HIS A 1 277 ? 0.323 -5.504 16.518 1.00 93.56 277 HIS A C 1
ATOM 2155 O O . HIS A 1 277 ? -0.102 -6.653 16.413 1.00 93.56 277 HIS A O 1
ATOM 2161 N N . LEU A 1 278 ? 1.242 -4.994 15.696 1.00 92.81 278 LEU A N 1
ATOM 2162 C CA . LEU A 1 278 ? 1.826 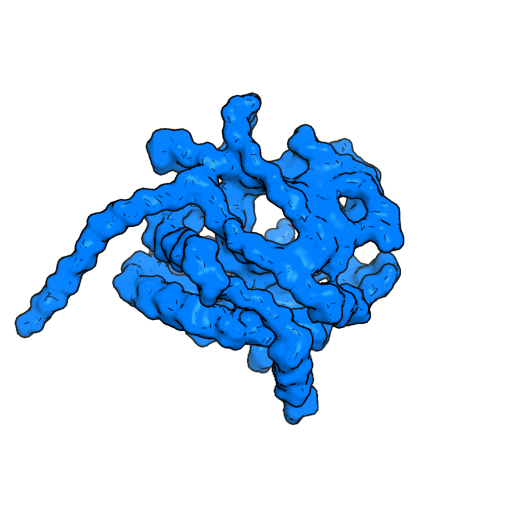-5.757 14.596 1.00 92.81 278 LEU A CA 1
ATOM 2163 C C . LEU A 1 278 ? 2.701 -6.923 15.092 1.00 92.81 278 LEU A C 1
ATOM 2165 O O . LEU A 1 278 ? 2.568 -8.038 14.600 1.00 92.81 278 LEU A O 1
ATOM 2169 N N . ASP A 1 279 ? 3.533 -6.712 16.112 1.00 89.88 279 ASP A N 1
ATOM 2170 C CA . ASP A 1 279 ? 4.357 -7.768 16.718 1.00 89.88 279 ASP A CA 1
ATOM 2171 C C . ASP A 1 279 ? 3.497 -8.877 17.354 1.00 89.88 279 ASP A C 1
ATOM 2173 O O . ASP A 1 279 ? 3.743 -10.064 17.139 1.00 89.88 279 ASP A O 1
ATOM 2177 N N . ILE A 1 280 ? 2.428 -8.513 18.072 1.00 90.19 280 ILE A N 1
ATOM 2178 C CA . ILE A 1 280 ? 1.461 -9.487 18.604 1.00 90.19 280 ILE A CA 1
ATOM 2179 C C . ILE A 1 280 ? 0.802 -10.262 17.459 1.00 90.19 280 ILE A C 1
ATOM 2181 O O . ILE A 1 280 ? 0.684 -11.489 17.539 1.00 90.19 280 ILE A O 1
ATOM 2185 N N . ALA A 1 281 ? 0.389 -9.572 16.394 1.00 91.75 281 ALA A N 1
ATOM 2186 C CA . ALA A 1 281 ? -0.236 -10.203 15.240 1.00 91.75 281 ALA A CA 1
ATOM 2187 C C . ALA A 1 281 ? 0.703 -11.202 14.545 1.00 91.75 281 ALA A C 1
ATOM 2189 O O . ALA A 1 281 ? 0.276 -12.314 14.232 1.00 91.75 281 ALA A O 1
ATOM 2190 N N . ALA A 1 282 ? 1.982 -10.847 14.393 1.00 89.81 282 ALA A N 1
ATOM 2191 C CA . ALA A 1 282 ? 3.013 -11.714 13.829 1.00 89.81 282 ALA A CA 1
ATOM 2192 C C . ALA A 1 282 ? 3.276 -12.962 14.692 1.00 89.81 282 ALA A C 1
ATOM 2194 O O . ALA A 1 282 ? 3.363 -14.071 14.171 1.00 89.81 282 ALA A O 1
ATOM 2195 N N . ARG A 1 283 ? 3.372 -12.813 16.022 1.00 88.44 283 ARG A N 1
ATOM 2196 C CA . ARG A 1 283 ? 3.724 -13.925 16.932 1.00 88.44 283 ARG A CA 1
ATOM 2197 C C . ARG A 1 283 ? 2.594 -14.911 17.184 1.00 88.44 283 ARG A C 1
ATOM 2199 O O . ARG A 1 283 ? 2.849 -16.077 17.470 1.00 88.44 283 ARG A O 1
ATOM 2206 N N . THR A 1 284 ? 1.351 -14.442 17.158 1.00 87.12 284 THR A N 1
ATOM 2207 C CA . THR A 1 284 ? 0.184 -15.272 17.493 1.00 87.12 284 THR A CA 1
ATOM 2208 C C . THR A 1 284 ? -0.321 -16.102 16.316 1.00 87.12 284 THR A C 1
ATOM 2210 O O . THR A 1 284 ? -1.191 -16.944 16.514 1.00 87.12 284 THR A O 1
ATOM 2213 N N . GLY A 1 285 ? 0.198 -15.876 15.102 1.00 73.62 285 GLY A N 1
ATOM 2214 C CA . GLY A 1 285 ? -0.217 -16.585 13.887 1.00 73.62 285 GLY A CA 1
ATOM 2215 C C . GLY A 1 285 ? -1.675 -16.349 13.468 1.00 73.62 285 GLY A C 1
ATOM 2216 O O . GLY A 1 285 ? -2.118 -16.938 12.491 1.00 73.62 285 GLY A O 1
ATOM 2217 N N . GLY A 1 286 ? -2.424 -15.509 14.193 1.00 67.00 286 GLY A N 1
ATOM 2218 C CA . GLY A 1 286 ? -3.848 -15.248 13.960 1.00 67.00 286 GLY A CA 1
ATOM 2219 C C . GLY A 1 286 ? -4.213 -13.767 13.890 1.00 67.00 286 GLY A C 1
ATOM 2220 O O . GLY A 1 286 ? -5.393 -13.438 13.948 1.00 67.00 286 GLY A O 1
ATOM 2221 N N . GLY A 1 287 ? -3.232 -12.862 13.825 1.00 70.62 287 GLY A N 1
ATOM 2222 C CA . GLY A 1 287 ? -3.509 -11.427 13.895 1.00 70.62 287 GLY A CA 1
ATOM 2223 C C . GLY A 1 287 ? -3.754 -10.741 12.554 1.00 70.62 287 GLY A C 1
ATOM 2224 O O . GLY A 1 287 ? -4.539 -9.800 12.516 1.00 70.62 287 GLY A O 1
ATOM 2225 N N . LEU A 1 288 ? -3.113 -11.198 11.474 1.00 88.88 288 LEU A N 1
ATOM 2226 C CA . LEU A 1 288 ? -3.286 -10.642 10.132 1.00 88.88 288 LEU A CA 1
ATOM 2227 C C . LEU A 1 288 ? -3.739 -11.736 9.164 1.00 88.88 288 LEU A C 1
ATOM 2229 O O . LEU A 1 288 ? -3.036 -12.724 8.979 1.00 88.88 288 LEU A O 1
ATOM 2233 N N . SER A 1 289 ? -4.897 -11.546 8.542 1.00 96.50 289 SER A N 1
ATOM 2234 C CA . SER A 1 289 ? -5.456 -12.451 7.537 1.00 96.50 289 SER A CA 1
ATOM 2235 C C . SER A 1 289 ? -5.594 -11.732 6.200 1.00 96.50 289 SER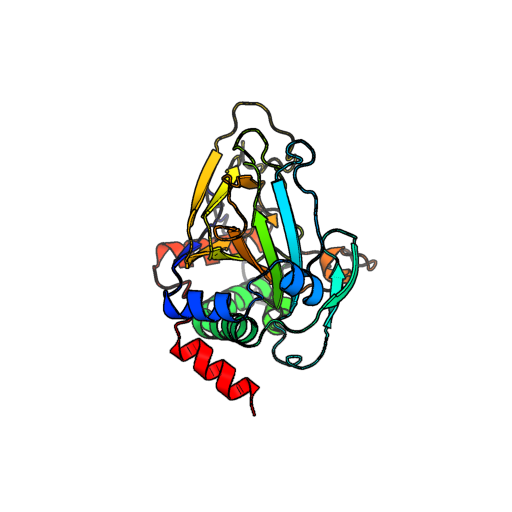 A C 1
ATOM 2237 O O . SER A 1 289 ? -6.079 -10.601 6.142 1.00 96.50 289 SER A O 1
ATOM 2239 N N . LEU A 1 290 ? -5.179 -12.386 5.117 1.00 97.75 290 LEU A N 1
ATOM 2240 C CA . LEU A 1 290 ? -5.471 -11.921 3.763 1.00 97.75 290 LEU A CA 1
ATOM 2241 C C . LEU A 1 290 ? -6.839 -12.477 3.326 1.00 97.75 290 LEU A C 1
ATOM 2243 O O . LEU A 1 290 ? -7.102 -13.652 3.586 1.00 97.75 290 LEU A O 1
ATOM 2247 N N . PRO A 1 291 ? -7.700 -11.671 2.677 1.00 98.25 291 PRO A N 1
ATOM 2248 C CA . PRO A 1 291 ? -8.988 -12.124 2.163 1.00 98.25 291 PRO A CA 1
ATOM 2249 C C . PRO A 1 291 ? -8.867 -13.329 1.233 1.00 98.25 291 PRO A C 1
ATOM 2251 O O . PRO A 1 291 ? -8.006 -13.354 0.349 1.00 98.25 291 PRO A O 1
ATOM 2254 N N . GLY A 1 292 ? -9.770 -14.295 1.399 1.00 98.31 292 GLY A N 1
ATOM 2255 C CA . GLY A 1 292 ? -10.000 -15.337 0.403 1.00 98.31 292 GLY A CA 1
ATOM 2256 C C . GLY A 1 292 ? -10.925 -14.856 -0.719 1.00 98.31 292 GLY A C 1
ATOM 2257 O O . GLY A 1 292 ? -11.519 -13.780 -0.641 1.00 98.31 292 GLY A O 1
ATOM 2258 N N . MET A 1 293 ? -11.102 -15.682 -1.754 1.00 98.44 293 MET A N 1
ATOM 2259 C CA . MET A 1 293 ? -12.028 -15.378 -2.856 1.00 98.44 293 MET A CA 1
ATOM 2260 C C . MET A 1 293 ? -13.470 -15.170 -2.385 1.00 98.44 293 MET A C 1
ATOM 2262 O O . MET A 1 293 ? -14.152 -14.281 -2.888 1.00 98.44 293 MET A O 1
ATOM 2266 N N . GLU A 1 294 ? -13.932 -15.950 -1.403 1.00 98.44 294 GLU A N 1
ATOM 2267 C CA . GLU A 1 294 ? -15.283 -15.809 -0.845 1.00 98.44 294 GLU A CA 1
ATOM 2268 C C . GLU A 1 294 ? -15.507 -14.427 -0.217 1.00 98.44 294 GLU A C 1
ATOM 2270 O O . GLU A 1 294 ? -16.558 -13.821 -0.424 1.00 98.44 294 GLU A O 1
ATOM 2275 N N . ASP A 1 295 ? -14.509 -13.895 0.497 1.00 98.56 295 ASP A N 1
ATOM 2276 C CA . ASP A 1 295 ? -14.589 -12.563 1.099 1.00 98.56 295 ASP A CA 1
ATOM 2277 C C . ASP A 1 295 ? -14.637 -11.465 0.033 1.00 98.56 295 ASP A C 1
ATOM 2279 O O . ASP A 1 295 ? -15.462 -10.555 0.123 1.00 98.56 295 ASP A O 1
ATOM 2283 N N . VAL A 1 296 ? -13.796 -11.568 -1.004 1.00 98.56 296 VAL A N 1
ATOM 2284 C CA . VAL A 1 296 ? -13.760 -10.592 -2.107 1.00 98.56 296 VAL A CA 1
ATOM 2285 C C . VAL A 1 296 ? -15.070 -10.618 -2.900 1.00 98.56 296 VAL A C 1
ATOM 2287 O O . VAL A 1 296 ? -15.640 -9.565 -3.183 1.00 98.56 296 VAL A O 1
ATOM 2290 N N . HIS A 1 297 ? -15.593 -11.803 -3.225 1.00 98.44 297 HIS A N 1
ATOM 2291 C CA . HIS A 1 297 ? -16.865 -11.947 -3.935 1.00 98.44 297 HIS A CA 1
ATOM 2292 C C . HIS A 1 297 ? -18.059 -11.438 -3.127 1.00 98.44 297 HIS A C 1
ATOM 2294 O O . HIS A 1 297 ? -18.953 -10.821 -3.708 1.00 98.44 297 HIS A O 1
ATOM 2300 N N . ARG A 1 298 ? -18.075 -11.658 -1.805 1.00 98.44 298 ARG A N 1
ATOM 2301 C CA . ARG A 1 298 ? -19.117 -11.116 -0.922 1.00 98.44 298 ARG A CA 1
ATOM 2302 C C . ARG A 1 298 ? -19.190 -9.596 -1.049 1.00 98.44 298 ARG A C 1
ATOM 2304 O O . ARG A 1 298 ? -20.258 -9.069 -1.340 1.00 98.44 298 ARG A O 1
ATOM 2311 N N . VAL A 1 299 ? -18.052 -8.914 -0.926 1.00 98.31 299 VAL A N 1
ATOM 2312 C CA . VAL A 1 299 ? -17.996 -7.452 -1.058 1.00 98.31 299 VAL A CA 1
ATOM 2313 C C . VAL A 1 299 ? -18.356 -6.998 -2.476 1.00 98.31 299 VAL A C 1
ATOM 2315 O O . VAL A 1 299 ? -19.111 -6.045 -2.640 1.00 98.31 299 VAL A O 1
ATOM 2318 N N . LEU A 1 300 ? -17.880 -7.681 -3.522 1.00 98.12 300 LEU A N 1
ATOM 2319 C CA . LEU A 1 300 ? -18.255 -7.350 -4.904 1.00 98.12 300 LEU A CA 1
ATOM 2320 C C . LEU A 1 300 ? -19.770 -7.411 -5.133 1.00 98.12 300 LEU A C 1
ATOM 2322 O O . LEU A 1 300 ? -20.312 -6.547 -5.818 1.00 98.12 300 LEU A O 1
ATOM 2326 N N . ALA A 1 301 ? -20.448 -8.407 -4.561 1.00 97.81 301 ALA A N 1
ATOM 2327 C CA . ALA A 1 301 ? -21.899 -8.539 -4.657 1.00 97.81 301 ALA A CA 1
ATOM 2328 C C . ALA A 1 301 ? -22.649 -7.430 -3.897 1.00 97.81 301 ALA A C 1
ATOM 2330 O O . ALA A 1 301 ? -23.757 -7.066 -4.288 1.00 97.81 301 ALA A O 1
ATOM 2331 N N . GLU A 1 302 ? -22.064 -6.889 -2.826 1.00 97.19 302 GLU A N 1
ATOM 2332 C CA . GLU A 1 302 ? -22.601 -5.737 -2.089 1.00 97.19 302 GLU A CA 1
ATOM 2333 C C . GLU A 1 302 ? -22.446 -4.436 -2.889 1.00 97.19 302 GLU A C 1
ATOM 2335 O O . GLU A 1 302 ? -23.380 -3.646 -2.945 1.00 97.19 302 GLU A O 1
ATOM 2340 N N . LEU A 1 303 ? -21.315 -4.242 -3.577 1.00 94.81 303 LEU A N 1
ATOM 2341 C CA . LEU A 1 303 ? -21.049 -3.051 -4.403 1.00 94.81 303 LEU A CA 1
ATOM 2342 C C . LEU A 1 303 ? -21.930 -2.942 -5.662 1.00 94.81 303 LEU A C 1
ATOM 2344 O O . LEU A 1 303 ? -21.920 -1.910 -6.331 1.00 94.81 303 LEU A O 1
ATOM 2348 N N . GLN A 1 304 ? -22.641 -4.011 -6.027 1.00 93.25 304 GLN A N 1
ATOM 2349 C CA . GLN A 1 304 ? -23.543 -4.053 -7.184 1.00 93.25 304 GLN A CA 1
ATOM 2350 C C . GLN A 1 304 ? -25.002 -3.703 -6.840 1.00 93.25 304 GLN A C 1
ATOM 2352 O O . GLN A 1 304 ? -25.819 -3.608 -7.759 1.00 93.25 304 GLN A O 1
ATOM 2357 N N . GLN A 1 305 ? -25.333 -3.566 -5.551 1.00 90.81 305 GLN A N 1
ATOM 2358 C CA . GLN A 1 305 ? -26.679 -3.251 -5.051 1.00 90.81 305 GLN A CA 1
ATOM 2359 C C . GLN A 1 305 ? -26.893 -1.742 -4.933 1.00 90.81 305 GLN A C 1
ATOM 2361 O O . GLN A 1 305 ? -28.020 -1.304 -5.261 1.00 90.81 305 GLN A O 1
#

pLDDT: mean 89.16, std 15.45, range [37.75, 98.81]

Secondary structure (DSSP, 8-state):
------------PPPSS---EEEE--HHHHHHHHHTS-SSHHHHHHTTPEEE-S-TT-TTEEEEEEEEE--GGGTTS-EEEE-TTT-SEEEEEEPPHHHHHHHHHHHHHTHHHHHHHHHHHHHSTT-HHHHHHHHTT-TT-EEEEEEEEES-B-TTT---B---GGGGSEEEEEEES-EEEEEE--EETTEE-------TT--EEEEEE-TTEEEEE-TTSS-EEEEB--B-STT-EEEEEEE----HHHHH--SS-TT-S----TTSHHHHHHHHHHHHHHHHS-S--PPPHHHHHHHHHHTT-

Organism: Polarella glacialis (NCBI:txid89957)

Nearest PDB structures (foldseek):
  4bxf-assembly1_A  TM=4.714E-01  e=1.976E-04  Homo sapiens
  1gvg-assembly1_A  TM=4.873E-01  e=3.949E-02  Streptomyces clavuligerus
  1dry-assembly1_A  TM=4.683E-01  e=2.308E-01  Streptomyces clavuligerus
  6vwq-assembly1_A  TM=4.548E-01  e=3.249E-01  Streptomyces antibioticus
  1ds1-assembly1_A  TM=3.706E-01  e=1.736E-01  Streptomyces clavuligerus

Solvent-accessible surface area (backbone atoms only — not comparable to full-atom values): 16556 Å² total; per-residue (Å²): 134,82,79,75,75,75,75,72,84,72,79,71,77,72,74,80,55,77,59,68,40,75,50,66,49,51,69,67,48,30,47,51,46,50,69,65,44,65,92,47,72,67,47,36,44,75,65,59,32,42,80,53,83,85,46,79,91,40,77,57,42,43,37,34,42,29,65,27,27,38,46,79,97,35,68,90,42,66,44,85,40,63,32,89,91,75,72,42,84,32,80,25,40,46,38,51,64,61,53,27,17,39,42,52,26,33,51,61,72,25,40,69,51,54,52,52,53,32,57,53,26,62,73,36,85,82,18,47,64,63,24,49,38,53,72,71,51,24,54,43,13,27,33,39,42,40,39,40,27,36,41,53,36,46,85,90,63,40,64,60,39,57,48,60,70,42,24,64,48,27,39,38,39,23,56,31,35,55,38,31,44,36,38,46,53,53,56,61,92,85,36,71,67,82,61,63,76,74,76,96,82,71,62,71,48,75,46,77,38,44,54,29,28,30,35,40,33,41,49,30,50,39,43,31,27,58,27,36,65,62,25,51,81,93,55,24,31,33,35,38,41,26,14,31,51,55,51,72,53,45,66,67,32,72,69,96,42,90,81,50,43,75,52,51,46,58,87,29,69,44,32,45,50,53,46,51,55,48,49,50,22,57,73,67,77,73,42,75,56,77,54,52,59,69,43,28,51,52,41,47,61,59,76,74,110

Sequence (305 aa):
MGQLLTIAKRTTTLPESAPIIGGTLSEEVRLLLLEALPSDEAGFRLAGCEECVDHPACPGHKYMESYFHAVTNSFHTDVDSIHPRKGHPLSRRPAPAPLFAFCEAFRQVNMTLFSSLRSELKAFPNAGLLADVLDRQMHFADISLQVHWGDEVSAGDVAWHVDAPNSFLHLALGLSGTRALHTRNNIVKGRVHQNCLVGHEDEREVLWQNQGEAYLSVPCCFPHAVEYPAFDWDSRIVAVQIRLLLSEDELFGMMGKEHCALDVDPRGGTAAIVFRHLDIAARTGGGLSLPGMEDVHRVLAELQQ

Mean predicted aligned error: 5.39 Å

Radius of gyration: 19.29 Å; Cα contacts (8 Å, |Δi|>4): 611; chains: 1; bounding box: 56×44×67 Å